Protein AF-A0A917Q684-F1 (afdb_monomer)

Mean predicted aligned error: 11.13 Å

Solvent-accessible surface area (backbone atoms only — not comparable to full-atom values): 11236 Å² total; per-residue (Å²): 112,73,66,61,57,55,52,51,50,54,52,50,52,51,51,52,51,50,51,50,48,61,74,72,50,59,63,66,52,56,60,67,47,40,62,57,50,41,50,50,35,50,51,52,45,64,54,48,54,59,51,45,54,52,58,30,65,66,66,70,20,83,97,44,57,46,71,56,54,52,57,50,49,54,54,48,51,53,49,42,53,50,53,50,51,52,41,51,50,38,48,51,52,37,50,49,48,61,66,44,44,67,62,57,72,37,95,43,102,85,66,76,70,80,47,74,78,44,75,58,97,90,47,70,44,34,52,62,57,54,50,52,52,50,51,51,51,50,53,52,50,56,57,48,49,56,52,51,51,51,50,49,52,48,46,28,50,54,36,46,52,53,20,34,57,47,15,49,51,53,52,50,51,53,49,52,50,51,50,52,56,55,70,66,61,73,79,62,95,69,73,89,63,82,76,84,76,87,130

Organism: NCBI:txid690164

Structure (mmCIF, N/CA/C/O backbone):
data_AF-A0A917Q684-F1
#
_entry.id   AF-A0A917Q684-F1
#
loop_
_atom_site.group_PDB
_atom_site.id
_atom_site.type_symbol
_atom_site.label_atom_id
_atom_site.label_alt_id
_atom_site.label_comp_id
_atom_site.label_asym_id
_atom_site.label_entity_id
_atom_site.label_seq_id
_atom_site.pdbx_PDB_ins_code
_atom_site.Cartn_x
_atom_site.Cartn_y
_atom_site.Cartn_z
_atom_site.occupancy
_atom_site.B_iso_or_equiv
_atom_site.auth_seq_id
_atom_site.auth_comp_id
_atom_site.auth_asym_id
_atom_site.auth_atom_id
_atom_site.pdbx_PDB_model_num
ATOM 1 N N . MET A 1 1 ? -5.716 -22.630 1.246 1.00 52.25 1 MET A N 1
ATOM 2 C CA . MET A 1 1 ? -5.740 -23.300 -0.078 1.00 52.25 1 MET A CA 1
ATOM 3 C C . MET A 1 1 ? -6.629 -22.580 -1.106 1.00 52.25 1 MET A C 1
ATOM 5 O O . MET A 1 1 ? -6.155 -22.298 -2.196 1.00 52.25 1 MET A O 1
ATOM 9 N N . ILE A 1 2 ? -7.859 -22.169 -0.761 1.00 58.53 2 ILE A N 1
ATOM 10 C CA . ILE A 1 2 ? -8.796 -21.486 -1.688 1.00 58.53 2 ILE A CA 1
ATOM 11 C C . ILE A 1 2 ? -8.298 -20.099 -2.171 1.00 58.53 2 ILE A C 1
ATOM 13 O O . I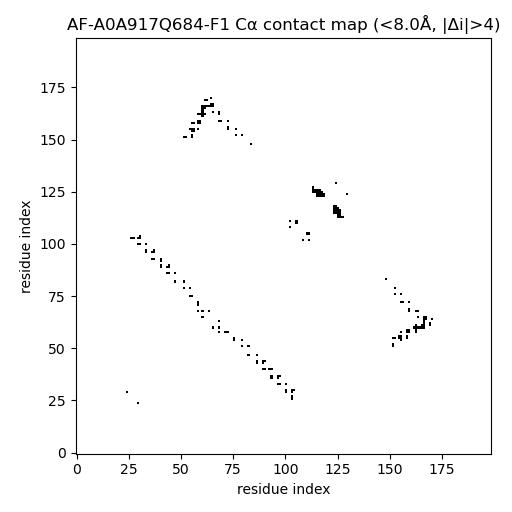LE A 1 2 ? -8.473 -19.753 -3.339 1.00 58.53 2 ILE A O 1
ATOM 17 N N . ARG A 1 3 ? -7.608 -19.316 -1.321 1.00 49.19 3 ARG A N 1
ATOM 18 C CA . ARG A 1 3 ? -7.015 -18.015 -1.718 1.00 49.19 3 ARG A CA 1
ATOM 19 C C . ARG A 1 3 ? -5.895 -18.151 -2.763 1.00 49.19 3 ARG A C 1
ATOM 21 O O . ARG A 1 3 ? -5.845 -17.348 -3.689 1.00 49.19 3 ARG A O 1
ATOM 28 N N . ALA A 1 4 ? -5.052 -19.183 -2.665 1.00 52.31 4 ALA A N 1
ATOM 29 C CA . ALA A 1 4 ? -3.957 -19.414 -3.615 1.00 52.31 4 ALA A CA 1
ATOM 30 C C . ALA A 1 4 ? -4.480 -19.748 -5.025 1.00 52.31 4 ALA A C 1
ATOM 32 O O . ALA A 1 4 ? -3.962 -19.243 -6.018 1.00 52.31 4 ALA A O 1
ATOM 33 N N . LEU A 1 5 ? -5.571 -20.516 -5.105 1.00 60.97 5 LEU A N 1
ATOM 34 C CA . LEU A 1 5 ? -6.222 -20.874 -6.369 1.00 60.97 5 LEU A CA 1
ATOM 35 C C . LEU A 1 5 ? -6.840 -19.655 -7.077 1.00 60.97 5 LEU A C 1
ATOM 37 O O . LEU A 1 5 ? -6.784 -19.545 -8.302 1.00 60.97 5 LEU A O 1
ATOM 41 N N . ARG A 1 6 ? -7.387 -18.700 -6.311 1.00 63.38 6 ARG A N 1
ATOM 42 C CA . ARG A 1 6 ? -7.951 -17.458 -6.862 1.00 63.38 6 ARG A CA 1
ATOM 43 C C . ARG A 1 6 ? -6.857 -16.532 -7.404 1.00 63.38 6 ARG A C 1
ATOM 45 O O . ARG A 1 6 ? -7.018 -16.003 -8.499 1.00 63.38 6 ARG A O 1
ATOM 52 N N . ILE A 1 7 ? -5.738 -16.392 -6.688 1.00 65.62 7 ILE A N 1
ATOM 53 C CA . ILE A 1 7 ? -4.578 -15.600 -7.137 1.00 65.62 7 ILE A CA 1
ATOM 54 C C . ILE A 1 7 ? -3.981 -16.204 -8.416 1.00 65.62 7 ILE A C 1
ATOM 56 O O . ILE A 1 7 ? -3.778 -15.481 -9.389 1.00 65.62 7 ILE A O 1
ATOM 60 N N . GLY A 1 8 ? -3.801 -17.530 -8.461 1.00 68.12 8 GLY A N 1
ATOM 61 C CA . GLY A 1 8 ? -3.287 -18.224 -9.647 1.00 68.12 8 GLY A CA 1
ATOM 62 C C . GLY A 1 8 ? -4.136 -17.988 -10.899 1.00 68.12 8 GLY A C 1
ATOM 63 O O . GLY A 1 8 ? -3.596 -17.788 -11.983 1.00 68.12 8 GLY A O 1
ATOM 64 N N . ARG A 1 9 ? -5.466 -17.910 -10.752 1.00 75.62 9 ARG A N 1
ATOM 65 C CA . ARG A 1 9 ? -6.372 -17.612 -11.868 1.00 75.62 9 ARG A CA 1
ATOM 66 C C . ARG A 1 9 ? -6.161 -16.205 -12.436 1.00 75.62 9 ARG A C 1
ATOM 68 O O . ARG A 1 9 ? -6.105 -16.054 -13.651 1.00 75.62 9 ARG A O 1
ATOM 75 N N . HIS A 1 10 ? -6.017 -15.187 -11.587 1.00 77.00 10 HIS A N 1
ATOM 76 C CA . HIS A 1 10 ? -5.770 -13.815 -12.048 1.00 77.00 10 HIS A CA 1
ATOM 77 C C . HIS A 1 10 ? -4.405 -13.670 -12.727 1.00 77.00 10 HIS A C 1
ATOM 79 O O . HIS A 1 10 ? -4.312 -13.019 -13.764 1.00 77.00 10 HIS A O 1
ATOM 85 N N . VAL A 1 11 ? -3.374 -14.335 -12.196 1.00 76.12 11 VAL A N 1
ATOM 86 C CA . VAL A 1 11 ? -2.035 -14.353 -12.803 1.00 76.12 11 VAL A CA 1
ATOM 87 C C . VAL A 1 11 ? -2.054 -15.058 -14.160 1.00 76.12 11 VAL A C 1
ATOM 89 O O . VAL A 1 11 ? -1.471 -14.547 -15.110 1.00 76.12 11 VAL A O 1
ATOM 92 N N . MET A 1 12 ? -2.769 -16.181 -14.292 1.00 75.56 12 MET A N 1
ATOM 93 C CA . MET A 1 12 ? -2.915 -16.865 -15.582 1.00 75.56 12 MET A CA 1
ATOM 94 C C . MET A 1 12 ? -3.661 -16.015 -16.616 1.00 75.56 12 MET A C 1
ATOM 96 O O . MET A 1 12 ? -3.210 -15.928 -17.754 1.00 75.56 12 MET A O 1
ATOM 100 N N . PHE A 1 13 ? -4.755 -15.347 -16.234 1.00 81.88 13 PHE A N 1
ATOM 101 C CA . PHE A 1 13 ? -5.458 -14.432 -17.141 1.00 81.88 13 PHE A CA 1
ATOM 102 C C . PHE A 1 13 ? -4.581 -13.250 -17.564 1.00 81.88 13 PHE A C 1
ATOM 104 O O . PHE A 1 13 ? -4.559 -12.904 -18.743 1.00 81.88 13 PHE A O 1
ATOM 111 N N . ALA A 1 14 ? -3.829 -12.662 -16.631 1.00 78.25 14 ALA A N 1
ATOM 112 C CA . ALA A 1 14 ? -2.895 -11.583 -16.935 1.00 78.25 14 ALA A CA 1
ATOM 113 C C . ALA A 1 14 ? -1.762 -12.054 -17.861 1.00 78.25 14 ALA A C 1
ATOM 115 O O . ALA A 1 14 ? -1.444 -11.371 -18.828 1.00 78.25 14 ALA A O 1
ATOM 116 N N . GLY A 1 15 ? -1.197 -13.240 -17.613 1.00 75.38 15 GLY A N 1
ATOM 117 C CA . GLY A 1 15 ? -0.157 -13.837 -18.452 1.00 75.38 15 GLY A CA 1
ATOM 118 C C . GLY A 1 15 ? -0.648 -14.163 -19.863 1.00 75.38 15 GLY A C 1
ATOM 119 O O . GLY A 1 15 ? 0.027 -13.839 -20.836 1.00 75.38 15 GLY A O 1
ATOM 120 N N . PHE A 1 16 ? -1.850 -14.732 -19.989 1.00 80.31 16 PHE A N 1
ATOM 121 C CA . PHE A 1 16 ? -2.473 -14.993 -21.288 1.00 80.31 16 PHE A CA 1
ATOM 122 C C . PHE A 1 16 ? -2.763 -13.693 -22.046 1.00 80.31 16 PHE A C 1
ATOM 124 O O . PHE A 1 16 ? -2.430 -13.585 -23.223 1.00 80.31 16 PHE A O 1
ATOM 131 N N . GLY A 1 17 ? -3.310 -12.682 -21.362 1.00 81.25 17 GLY A N 1
ATOM 132 C CA . GLY A 1 17 ? -3.537 -11.357 -21.936 1.00 81.25 17 GLY A CA 1
ATOM 133 C C . GLY A 1 17 ? -2.242 -10.679 -22.389 1.00 81.25 17 GLY A C 1
ATOM 134 O O . GLY A 1 17 ? -2.205 -10.115 -23.477 1.00 81.25 17 GLY A O 1
ATOM 135 N N . ALA A 1 18 ? -1.164 -10.793 -21.609 1.00 78.06 18 ALA A N 1
ATOM 136 C CA . ALA A 1 18 ? 0.150 -10.269 -21.973 1.00 78.06 18 ALA A CA 1
ATOM 137 C C . ALA A 1 18 ? 0.739 -10.982 -23.201 1.00 78.06 18 ALA A C 1
ATOM 139 O O . ALA A 1 18 ? 1.256 -10.318 -24.096 1.00 78.06 18 ALA A O 1
ATOM 140 N N . ALA A 1 19 ? 0.621 -12.311 -23.282 1.00 76.31 19 ALA A N 1
ATOM 141 C CA . ALA A 1 19 ? 1.085 -13.086 -24.433 1.00 76.31 19 ALA A CA 1
ATOM 142 C C . ALA A 1 19 ? 0.303 -12.746 -25.714 1.00 76.31 19 ALA A C 1
ATOM 144 O O . ALA A 1 19 ? 0.898 -12.563 -26.774 1.00 76.31 19 ALA A O 1
ATOM 145 N N . LEU A 1 20 ? -1.021 -12.604 -25.608 1.00 81.88 20 LEU A N 1
ATOM 146 C CA . LEU A 1 20 ? -1.879 -12.160 -26.710 1.00 81.88 20 LEU A CA 1
ATOM 147 C C . LEU A 1 20 ? -1.548 -10.739 -27.152 1.00 81.88 20 LEU A C 1
ATOM 149 O O . LEU A 1 20 ? -1.417 -10.491 -28.348 1.00 81.88 20 LEU A O 1
ATOM 153 N N . ALA A 1 21 ? -1.386 -9.818 -26.201 1.00 77.81 21 ALA A N 1
ATOM 154 C CA . ALA A 1 21 ? -1.008 -8.445 -26.498 1.00 77.81 21 ALA A CA 1
ATOM 155 C C . ALA A 1 21 ? 0.352 -8.399 -27.203 1.00 77.81 21 ALA A C 1
ATOM 157 O O . ALA A 1 21 ? 0.475 -7.733 -28.225 1.00 77.81 21 ALA A O 1
ATOM 158 N N . TRP A 1 22 ? 1.341 -9.159 -26.728 1.00 76.19 22 TRP A N 1
ATOM 159 C CA . TRP A 1 22 ? 2.657 -9.252 -27.361 1.00 76.19 22 TRP A CA 1
ATOM 160 C C . TRP A 1 22 ? 2.593 -9.801 -28.790 1.00 76.19 22 TRP A C 1
ATOM 162 O O . TRP A 1 22 ? 3.293 -9.312 -29.669 1.00 76.19 22 TRP A O 1
ATOM 172 N N . TRP A 1 23 ? 1.748 -10.805 -29.037 1.00 79.19 23 TRP A N 1
ATOM 173 C CA . TRP A 1 23 ? 1.623 -11.417 -30.360 1.00 79.19 23 TRP A CA 1
ATOM 174 C C . TRP A 1 23 ? 0.871 -10.535 -31.366 1.00 79.19 23 TRP A C 1
ATOM 176 O O . TRP A 1 23 ? 1.192 -10.544 -32.552 1.00 79.19 23 TRP A O 1
ATOM 186 N N . LEU A 1 24 ? -0.120 -9.769 -30.901 1.00 84.62 24 LEU A N 1
ATOM 187 C CA . LEU A 1 24 ? -0.987 -8.959 -31.760 1.00 84.62 24 LEU A CA 1
ATOM 188 C C . LEU A 1 24 ? -0.501 -7.518 -31.960 1.00 84.62 24 LEU A C 1
ATOM 190 O O . LEU A 1 24 ? -0.913 -6.881 -32.930 1.00 84.62 24 LEU A O 1
ATOM 194 N N . THR A 1 25 ? 0.320 -6.971 -31.059 1.00 75.69 25 THR A N 1
ATOM 195 C CA . THR A 1 25 ? 0.703 -5.552 -31.127 1.00 75.69 25 THR A CA 1
ATOM 196 C C . THR A 1 25 ? 2.027 -5.347 -31.867 1.00 75.69 25 THR A C 1
ATOM 198 O O . THR A 1 25 ? 3.023 -6.002 -31.556 1.00 75.69 25 THR A O 1
ATOM 201 N N . PRO A 1 26 ? 2.086 -4.424 -32.847 1.00 74.44 26 PRO A N 1
ATOM 202 C CA . PRO A 1 26 ? 3.344 -4.080 -33.496 1.00 74.44 26 PRO A CA 1
ATOM 203 C C . PRO A 1 26 ? 4.278 -3.382 -32.500 1.00 74.44 26 PRO A C 1
ATOM 205 O O . PRO A 1 26 ? 3.827 -2.611 -31.655 1.00 74.44 26 PRO A O 1
ATOM 208 N N . ALA A 1 27 ? 5.593 -3.583 -32.625 1.00 68.12 27 ALA A N 1
ATOM 209 C CA . ALA A 1 27 ? 6.586 -3.017 -31.699 1.00 68.12 27 ALA A CA 1
ATOM 210 C C . ALA A 1 27 ? 6.507 -1.477 -31.564 1.00 68.12 27 ALA A C 1
ATOM 212 O O . ALA A 1 27 ? 6.801 -0.920 -30.505 1.00 68.12 27 ALA A O 1
ATOM 213 N N . SER A 1 28 ? 6.037 -0.786 -32.609 1.00 68.69 28 SER A N 1
ATOM 214 C CA . SER A 1 28 ? 5.803 0.664 -32.615 1.00 68.69 28 SER A CA 1
ATOM 215 C C . SER A 1 28 ? 4.655 1.116 -31.702 1.00 68.69 28 SER A C 1
ATOM 217 O O . SER A 1 28 ? 4.661 2.260 -31.244 1.00 68.69 28 SER A O 1
ATOM 219 N N . PHE A 1 29 ? 3.703 0.231 -31.387 1.00 71.75 29 PHE A N 1
ATOM 220 C CA . PHE A 1 29 ? 2.570 0.512 -30.504 1.00 71.75 29 PHE A CA 1
ATOM 221 C C . PHE A 1 29 ? 3.029 0.806 -29.072 1.00 71.75 29 PHE A C 1
ATOM 223 O O . PHE A 1 29 ? 2.571 1.767 -28.458 1.00 71.75 29 PHE A O 1
ATOM 230 N N . ILE A 1 30 ? 3.996 0.035 -28.558 1.00 68.12 30 ILE A N 1
ATOM 231 C CA . ILE A 1 30 ? 4.537 0.217 -27.202 1.00 68.12 30 ILE A CA 1
ATOM 232 C C . ILE A 1 30 ? 5.179 1.600 -27.063 1.00 68.12 30 ILE A C 1
ATOM 234 O O . ILE A 1 30 ? 4.952 2.289 -26.070 1.00 68.12 30 ILE A O 1
ATOM 238 N N . SER A 1 31 ? 5.934 2.045 -28.071 1.00 68.81 31 SER A N 1
ATOM 239 C CA . SER A 1 31 ? 6.578 3.362 -28.047 1.00 68.81 31 SER A CA 1
ATOM 240 C C . SER A 1 31 ? 5.549 4.50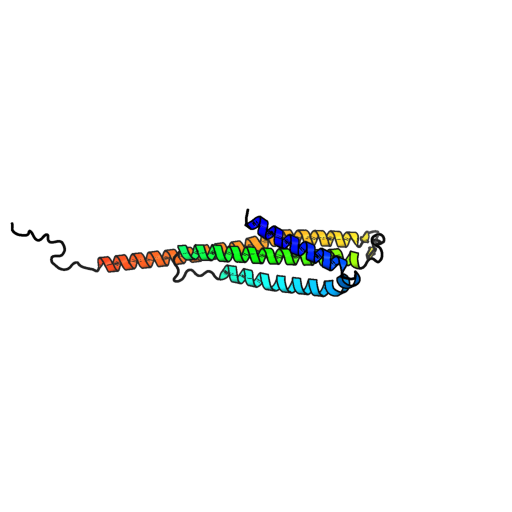0 -27.995 1.00 68.81 31 SER A C 1
ATOM 242 O O . SER A 1 31 ? 5.678 5.393 -27.152 1.00 68.81 31 SER A O 1
ATOM 244 N N . GLN A 1 32 ? 4.484 4.418 -28.804 1.00 76.44 32 GLN A N 1
ATOM 245 C CA . GLN A 1 32 ? 3.421 5.432 -28.868 1.00 76.44 32 GLN A CA 1
ATOM 246 C C . GLN A 1 32 ? 2.567 5.473 -27.593 1.00 76.44 32 GLN A C 1
ATOM 248 O O . GLN A 1 32 ? 2.362 6.541 -27.022 1.00 76.44 32 GLN A O 1
ATOM 253 N N . VAL A 1 33 ? 2.132 4.314 -27.101 1.00 80.31 33 VAL A N 1
ATOM 254 C CA . VAL A 1 33 ? 1.179 4.217 -25.983 1.00 80.31 33 VAL A CA 1
ATOM 255 C C . VAL A 1 33 ? 1.872 4.282 -24.613 1.00 80.31 33 VAL A C 1
ATOM 257 O O . VAL A 1 33 ? 1.236 4.569 -23.600 1.00 80.31 33 VAL A O 1
ATOM 260 N N . SER A 1 34 ? 3.199 4.093 -24.551 1.00 82.56 34 SER A N 1
ATOM 261 C CA . SER A 1 34 ? 3.972 4.154 -23.298 1.00 82.56 34 SER A CA 1
ATOM 262 C C . SER A 1 34 ? 3.753 5.442 -22.501 1.00 82.56 34 SER A C 1
ATOM 264 O O . SER A 1 34 ? 3.637 5.388 -21.280 1.00 82.56 34 SER A O 1
ATOM 266 N N . ALA A 1 35 ? 3.702 6.598 -23.170 1.00 82.38 35 ALA A N 1
ATOM 267 C CA . ALA A 1 35 ? 3.542 7.888 -22.502 1.00 82.38 35 ALA A CA 1
ATOM 268 C C . ALA A 1 35 ? 2.158 8.021 -21.849 1.00 82.38 35 ALA A C 1
ATOM 270 O O . ALA A 1 35 ? 2.059 8.458 -20.704 1.00 82.38 35 ALA A O 1
ATOM 271 N N . GLU A 1 36 ? 1.112 7.583 -22.549 1.00 87.62 36 GLU A N 1
ATOM 272 C CA . GLU A 1 36 ? -0.263 7.591 -22.047 1.00 87.62 36 GLU A CA 1
ATOM 273 C C . GLU A 1 36 ? -0.442 6.607 -20.890 1.00 87.62 36 GLU A C 1
ATOM 275 O O . GLU A 1 36 ? -1.033 6.963 -19.874 1.00 87.62 36 GLU A O 1
ATOM 280 N N . LEU A 1 37 ? 0.139 5.404 -20.984 1.00 85.56 37 LEU A N 1
ATOM 281 C CA . LEU A 1 37 ? 0.119 4.421 -19.896 1.00 85.56 37 LEU A CA 1
ATOM 282 C C . LEU A 1 37 ? 0.841 4.930 -18.649 1.00 85.56 37 LEU A C 1
ATOM 284 O O . LEU A 1 37 ? 0.316 4.797 -17.546 1.00 85.56 37 LEU A O 1
ATOM 288 N N . ILE A 1 38 ? 2.020 5.541 -18.805 1.00 86.50 38 ILE A N 1
ATOM 289 C CA . ILE A 1 38 ? 2.743 6.151 -17.680 1.00 86.50 38 ILE A CA 1
ATOM 290 C C . ILE A 1 38 ? 1.894 7.264 -17.053 1.00 86.50 38 ILE A C 1
ATOM 292 O O . ILE A 1 38 ? 1.783 7.320 -15.829 1.00 86.50 38 ILE A O 1
ATOM 296 N N . GLY A 1 39 ? 1.257 8.109 -17.870 1.00 87.88 39 GLY A N 1
ATOM 297 C CA . GLY A 1 39 ? 0.341 9.149 -17.398 1.00 87.88 39 GLY A CA 1
ATOM 298 C C . GLY A 1 39 ? -0.859 8.580 -16.637 1.00 87.88 39 GLY A C 1
ATOM 299 O O . GLY A 1 39 ? -1.176 9.046 -15.544 1.00 87.88 39 GLY A O 1
ATOM 300 N N . PHE A 1 40 ? -1.477 7.523 -17.163 1.00 89.44 40 PHE A N 1
ATOM 301 C CA . PHE A 1 40 ? -2.592 6.825 -16.528 1.00 89.44 40 PHE A CA 1
ATOM 302 C C . PHE A 1 40 ? -2.19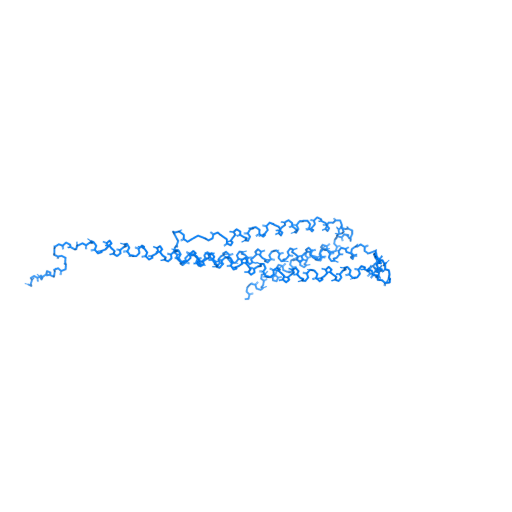7 6.207 -15.181 1.00 89.44 40 PHE A C 1
ATOM 304 O O . PHE A 1 40 ? -2.886 6.418 -14.182 1.00 89.44 40 PHE A O 1
ATOM 311 N N . PHE A 1 41 ? -1.069 5.493 -15.114 1.00 89.62 41 PHE A N 1
ATOM 312 C CA . PHE A 1 41 ? -0.570 4.941 -13.851 1.00 89.62 41 PHE A CA 1
ATOM 313 C C . PHE A 1 41 ? -0.202 6.045 -12.859 1.00 89.62 41 PHE A C 1
ATOM 315 O O . PHE A 1 41 ? -0.499 5.916 -11.674 1.00 89.62 41 PHE A O 1
ATOM 322 N N . GLY A 1 42 ? 0.388 7.145 -13.337 1.00 89.75 42 GLY A N 1
ATOM 323 C CA . GLY A 1 42 ? 0.657 8.341 -12.540 1.00 89.75 42 GLY A CA 1
ATOM 324 C C . GLY A 1 42 ? -0.612 8.916 -11.912 1.00 89.75 42 GLY A C 1
ATOM 325 O O . GLY A 1 42 ? -0.644 9.156 -10.707 1.00 89.75 42 GLY A O 1
ATOM 326 N N . PHE A 1 43 ? -1.678 9.063 -12.700 1.00 92.81 43 PHE A N 1
ATOM 327 C CA . PHE A 1 43 ? -2.980 9.526 -12.219 1.00 92.81 43 PHE A CA 1
ATOM 328 C C . PHE A 1 43 ? -3.592 8.569 -11.189 1.00 92.81 43 PHE A C 1
ATOM 330 O O . PHE A 1 43 ? -4.042 9.004 -10.130 1.00 92.81 43 PHE A O 1
ATOM 337 N N . LEU A 1 44 ? -3.560 7.262 -11.459 1.00 91.25 44 LEU A N 1
ATOM 338 C CA . LEU A 1 44 ? -4.072 6.247 -10.538 1.00 91.25 44 LEU A CA 1
ATOM 339 C C . LEU A 1 44 ? -3.325 6.298 -9.198 1.00 91.25 44 LEU A C 1
ATOM 341 O O . LEU A 1 44 ? -3.950 6.352 -8.141 1.00 91.25 44 LEU A O 1
ATOM 345 N N . MET A 1 45 ? -1.992 6.349 -9.232 1.00 90.62 45 MET A N 1
ATOM 346 C CA . MET A 1 45 ? -1.156 6.477 -8.035 1.00 90.62 45 MET A CA 1
ATOM 347 C C . MET A 1 45 ? -1.446 7.773 -7.263 1.00 90.62 45 MET A C 1
ATOM 349 O O . MET A 1 45 ? -1.564 7.740 -6.035 1.00 90.62 45 MET A O 1
ATOM 353 N N . ALA A 1 46 ? -1.617 8.894 -7.969 1.00 92.06 46 ALA A N 1
ATOM 354 C CA . ALA A 1 46 ? -1.951 10.185 -7.372 1.00 92.06 46 ALA A CA 1
ATOM 355 C C . ALA A 1 46 ? -3.337 10.196 -6.708 1.00 92.06 46 ALA A C 1
ATOM 357 O O . ALA A 1 46 ? -3.511 10.880 -5.705 1.00 92.06 46 ALA A O 1
ATOM 358 N N . ALA A 1 47 ? -4.304 9.428 -7.219 1.00 93.00 47 ALA A N 1
ATOM 359 C CA . ALA A 1 47 ? -5.637 9.303 -6.630 1.00 93.00 47 ALA A CA 1
ATOM 360 C C . ALA A 1 47 ? -5.674 8.358 -5.412 1.00 93.00 47 ALA A C 1
ATOM 362 O O . ALA A 1 47 ? -6.423 8.587 -4.461 1.00 93.00 47 ALA A O 1
ATOM 363 N N . VAL A 1 48 ? -4.854 7.302 -5.416 1.00 92.19 48 VAL A N 1
ATOM 364 C CA . VAL A 1 48 ? -4.845 6.279 -4.356 1.00 92.19 48 VAL A CA 1
ATOM 365 C C . VAL A 1 48 ? -4.262 6.807 -3.041 1.00 92.19 48 VAL A C 1
ATOM 367 O O . VAL A 1 48 ? -4.777 6.477 -1.973 1.00 92.19 48 VAL A O 1
ATOM 370 N N . LEU A 1 49 ? -3.228 7.652 -3.089 1.00 89.31 49 LEU A N 1
ATOM 371 C CA . LEU A 1 49 ? -2.604 8.209 -1.880 1.00 89.31 49 LEU A CA 1
ATOM 372 C C . LEU A 1 49 ? -3.583 9.040 -1.018 1.00 89.31 49 LEU A C 1
ATOM 374 O O . LEU A 1 49 ? -3.720 8.724 0.167 1.00 89.31 49 LEU A O 1
ATOM 378 N N . PRO A 1 50 ? -4.320 10.032 -1.563 1.00 90.38 50 PRO A N 1
ATOM 379 C CA . PRO A 1 50 ? -5.359 10.747 -0.823 1.00 90.38 50 PRO A CA 1
ATOM 380 C C . PRO A 1 50 ? -6.450 9.828 -0.278 1.00 90.38 50 PRO A C 1
ATOM 382 O O . PRO A 1 50 ? -6.885 10.007 0.857 1.00 90.38 50 PRO A O 1
ATOM 385 N N . ALA A 1 51 ? -6.865 8.816 -1.046 1.00 91.69 51 ALA A N 1
ATOM 386 C CA . ALA A 1 51 ? -7.868 7.858 -0.590 1.00 91.69 51 ALA A CA 1
ATOM 387 C C . ALA A 1 51 ? -7.389 7.071 0.645 1.00 91.69 51 ALA A C 1
ATOM 389 O O . ALA A 1 51 ? -8.143 6.921 1.606 1.00 91.69 51 ALA A O 1
ATOM 390 N N . MET A 1 52 ? -6.127 6.626 0.668 1.00 91.19 52 MET A N 1
ATOM 391 C CA . MET A 1 52 ? -5.542 5.955 1.837 1.00 91.19 52 MET A CA 1
ATOM 392 C C . MET A 1 52 ? -5.445 6.889 3.049 1.00 91.19 52 MET A C 1
ATOM 394 O O . MET A 1 52 ? -5.779 6.478 4.157 1.00 91.19 52 MET A O 1
ATOM 398 N N . MET A 1 53 ? -5.061 8.153 2.844 1.00 90.06 53 MET A N 1
ATOM 399 C CA . MET A 1 53 ? -5.012 9.153 3.919 1.00 90.06 53 MET A CA 1
ATOM 400 C C . MET A 1 53 ? -6.394 9.426 4.526 1.00 90.06 53 MET A C 1
ATOM 402 O O . MET A 1 53 ? -6.518 9.481 5.745 1.00 90.06 53 MET A O 1
ATOM 406 N N . LEU A 1 54 ? -7.435 9.548 3.698 1.00 91.44 54 LEU A N 1
ATOM 407 C CA . LEU A 1 54 ? -8.818 9.712 4.164 1.00 91.44 54 LEU A CA 1
ATOM 408 C C . LEU A 1 54 ? -9.322 8.477 4.921 1.00 91.44 54 LEU A C 1
ATOM 410 O O . LEU A 1 54 ? -10.010 8.605 5.928 1.00 91.44 54 LEU A O 1
ATOM 414 N N . THR A 1 55 ? -8.948 7.283 4.459 1.00 90.00 55 THR A N 1
ATOM 415 C CA . THR A 1 55 ? -9.291 6.011 5.119 1.00 90.00 55 THR A CA 1
ATOM 416 C C . THR A 1 55 ? -8.619 5.906 6.493 1.00 90.00 55 THR A C 1
ATOM 418 O O . THR A 1 55 ? -9.224 5.436 7.451 1.00 90.00 55 THR A O 1
ATOM 421 N N . ALA A 1 56 ? -7.377 6.384 6.623 1.00 87.44 56 ALA A N 1
ATOM 422 C CA . ALA A 1 56 ? -6.650 6.375 7.890 1.00 87.44 56 ALA A CA 1
ATOM 423 C C . ALA A 1 56 ? -7.260 7.315 8.947 1.00 87.44 56 ALA A C 1
ATOM 425 O O . ALA A 1 56 ? -7.081 7.078 10.140 1.00 87.44 56 ALA A O 1
ATOM 426 N N . THR A 1 57 ? -7.980 8.365 8.537 1.00 89.25 57 THR A N 1
ATOM 427 C CA . THR A 1 57 ? -8.555 9.390 9.430 1.00 89.25 57 THR A CA 1
ATOM 428 C C . THR A 1 57 ? -10.068 9.283 9.624 1.00 89.25 57 THR A C 1
ATOM 430 O O . THR A 1 57 ? -10.656 10.116 10.312 1.00 89.25 57 THR A O 1
ATOM 433 N N . SER A 1 58 ? -10.724 8.270 9.050 1.00 89.12 58 SER A N 1
ATOM 434 C CA . SER A 1 58 ? -12.187 8.162 9.085 1.00 89.12 58 SER A CA 1
ATOM 435 C C . SER A 1 58 ? -12.758 7.561 10.373 1.00 89.12 58 SER A C 1
ATOM 437 O O . SER A 1 58 ? -13.966 7.653 10.585 1.00 89.12 58 SER A O 1
ATOM 439 N N . ILE A 1 59 ? -11.940 6.926 11.220 1.00 86.88 59 ILE A N 1
ATOM 440 C CA . ILE A 1 59 ? -12.422 6.311 12.467 1.00 86.88 59 ILE A CA 1
ATOM 441 C C . ILE A 1 59 ? -12.805 7.409 13.464 1.00 86.88 59 ILE A C 1
ATOM 443 O O . ILE A 1 59 ? -12.005 8.289 13.773 1.00 86.88 59 ILE A O 1
ATOM 447 N N . ARG A 1 60 ? -14.029 7.332 13.991 1.00 82.12 60 ARG A N 1
ATOM 448 C CA . ARG A 1 60 ? -14.526 8.167 15.091 1.00 82.12 60 ARG A CA 1
ATOM 449 C C . ARG A 1 60 ? -15.150 7.253 16.145 1.00 82.12 60 ARG A C 1
ATOM 451 O O . ARG A 1 60 ? -15.859 6.323 15.772 1.00 82.12 60 ARG A O 1
ATOM 458 N N . GLY A 1 61 ? -14.854 7.504 17.421 1.00 73.94 61 GLY A N 1
ATOM 459 C CA . GLY A 1 61 ? -15.327 6.683 18.548 1.00 73.94 61 GLY A CA 1
ATOM 460 C C . GLY A 1 61 ? -16.738 7.015 19.040 1.00 73.94 61 GLY A C 1
ATOM 461 O O . GLY A 1 61 ? -17.342 6.200 19.717 1.00 73.94 61 GLY A O 1
ATOM 462 N N . ILE A 1 62 ? -17.277 8.176 18.661 1.00 75.00 62 ILE A N 1
ATOM 463 C CA . ILE A 1 62 ? -18.518 8.721 19.229 1.00 75.00 62 ILE A CA 1
ATOM 464 C C . ILE A 1 62 ? -19.719 7.819 18.909 1.00 75.00 62 ILE A C 1
ATOM 466 O O . ILE A 1 62 ? -20.029 7.605 17.729 1.00 75.00 62 ILE A O 1
ATOM 470 N N . GLY A 1 63 ? -20.420 7.349 19.945 1.00 77.38 63 GLY A N 1
ATOM 471 C CA . GLY A 1 63 ? -21.675 6.601 19.833 1.00 77.38 63 GLY A CA 1
ATOM 472 C C . GLY A 1 63 ? -21.521 5.170 19.311 1.00 77.38 63 GLY A C 1
ATOM 473 O O . GLY A 1 63 ? -22.466 4.592 18.760 1.00 77.38 63 GLY A O 1
ATOM 474 N N . ILE A 1 64 ? -20.320 4.595 19.410 1.00 85.38 64 ILE A N 1
ATOM 475 C CA . ILE A 1 64 ? -20.016 3.249 18.926 1.00 85.38 64 ILE A CA 1
ATOM 476 C C . ILE A 1 64 ? -19.255 2.482 20.005 1.00 85.38 64 ILE A C 1
ATOM 478 O O . ILE A 1 64 ? -18.195 2.909 20.435 1.00 85.38 64 ILE A O 1
ATOM 482 N N . SER A 1 65 ? -19.734 1.281 20.344 1.00 86.50 65 SER A N 1
ATOM 483 C CA . SER A 1 65 ? -19.049 0.399 21.297 1.00 86.50 65 SER A CA 1
ATOM 484 C C . SER A 1 65 ? -17.599 0.107 20.896 1.00 86.50 65 SER A C 1
ATOM 486 O O . SER A 1 65 ? -17.337 -0.147 19.708 1.00 86.50 65 SER A O 1
ATOM 488 N N . SER A 1 66 ? -16.703 -0.027 21.871 1.00 86.19 66 SER A N 1
ATOM 489 C CA . SER A 1 66 ? -15.276 -0.351 21.675 1.00 86.19 66 SER A CA 1
ATOM 490 C C . SER A 1 66 ? -15.045 -1.554 20.734 1.00 86.19 66 SER A C 1
ATOM 492 O O . SER A 1 66 ? -14.197 -1.526 19.834 1.00 86.19 66 SER A O 1
ATOM 494 N N . ALA A 1 67 ? -15.883 -2.590 20.837 1.00 88.25 67 ALA A N 1
ATOM 495 C CA . ALA A 1 67 ? -15.834 -3.779 19.983 1.00 88.25 67 ALA A CA 1
ATOM 496 C C . ALA A 1 67 ? -16.076 -3.484 18.487 1.00 88.25 67 ALA A C 1
ATOM 498 O O . ALA A 1 67 ? -15.439 -4.080 17.617 1.00 88.25 67 ALA A O 1
ATOM 499 N N . ARG A 1 68 ? -16.972 -2.546 18.163 1.00 88.50 68 ARG A N 1
ATOM 500 C CA . ARG A 1 68 ? -17.266 -2.148 16.774 1.00 88.50 68 ARG A CA 1
ATOM 501 C C . ARG A 1 68 ? -16.141 -1.307 16.174 1.00 88.50 68 ARG A C 1
ATOM 503 O O . ARG A 1 68 ? -15.888 -1.429 14.976 1.00 88.50 68 ARG A O 1
ATOM 510 N N . VAL A 1 69 ? -15.429 -0.522 16.988 1.00 90.06 69 VAL A N 1
ATOM 511 C CA . VAL A 1 69 ? -14.229 0.212 16.549 1.00 90.06 69 VAL A CA 1
ATOM 512 C C . VAL A 1 69 ? -13.155 -0.763 16.050 1.00 90.06 69 VAL A C 1
ATOM 514 O O . VAL A 1 69 ? -12.529 -0.510 15.022 1.00 90.06 69 VAL A O 1
ATOM 517 N N . ASN A 1 70 ? -12.993 -1.920 16.702 1.00 90.56 70 ASN A N 1
ATOM 518 C CA . ASN A 1 70 ? -12.053 -2.965 16.270 1.00 90.56 70 ASN A CA 1
ATOM 519 C C . ASN A 1 70 ? -12.414 -3.563 14.912 1.00 90.56 70 ASN A C 1
ATOM 521 O O . ASN A 1 70 ? -11.560 -3.657 14.033 1.00 90.56 70 ASN A O 1
ATOM 525 N N . VAL A 1 71 ? -13.689 -3.906 14.723 1.00 92.44 71 VAL A N 1
ATOM 526 C CA . VAL A 1 71 ? -14.177 -4.443 13.445 1.00 92.44 71 VAL A CA 1
ATOM 527 C C . VAL A 1 71 ? -13.978 -3.427 12.317 1.00 92.44 71 VAL A C 1
ATOM 529 O O . VAL A 1 71 ? -13.557 -3.793 11.219 1.00 92.44 71 VAL A O 1
ATOM 532 N N . LEU A 1 72 ? -14.235 -2.143 12.587 1.00 91.69 72 LEU A N 1
ATOM 533 C CA . LEU A 1 72 ? -14.019 -1.072 11.616 1.00 91.69 72 LEU A CA 1
ATOM 534 C C . LEU A 1 72 ? -12.530 -0.887 11.290 1.00 91.69 72 LEU A C 1
ATOM 536 O O . LEU A 1 72 ? -12.178 -0.755 10.119 1.00 91.69 72 LEU A O 1
ATOM 540 N N . TYR A 1 73 ? -11.656 -0.916 12.298 1.00 92.69 73 TYR A N 1
ATOM 541 C CA . TYR A 1 73 ? -10.207 -0.859 12.107 1.00 92.69 73 TYR A CA 1
ATOM 542 C C . TYR A 1 73 ? -9.707 -1.982 11.194 1.00 92.69 73 TYR A C 1
ATOM 544 O O . TYR A 1 73 ? -8.975 -1.709 10.242 1.00 92.69 73 TYR A O 1
ATOM 552 N N . ASP A 1 74 ? -10.134 -3.224 11.434 1.00 93.31 74 ASP A N 1
ATOM 553 C CA . ASP A 1 74 ? -9.710 -4.369 10.625 1.00 93.31 74 ASP A CA 1
ATOM 554 C C . ASP A 1 74 ? -10.171 -4.230 9.166 1.00 93.31 74 ASP A C 1
ATOM 556 O O . ASP A 1 74 ? -9.381 -4.446 8.243 1.00 93.31 74 ASP A O 1
ATOM 560 N N . ALA A 1 75 ? -11.409 -3.777 8.941 1.00 93.31 75 ALA A N 1
ATOM 561 C CA . ALA A 1 75 ? -11.933 -3.523 7.600 1.00 93.31 75 ALA A CA 1
ATOM 562 C C . ALA A 1 75 ? -11.156 -2.414 6.864 1.00 93.31 75 ALA A C 1
ATOM 564 O O . ALA A 1 75 ? -10.770 -2.582 5.703 1.00 93.31 75 ALA A O 1
ATOM 565 N N . LEU A 1 76 ? -10.872 -1.293 7.538 1.00 92.88 76 LEU A N 1
ATOM 566 C CA . LEU A 1 76 ? -10.108 -0.179 6.963 1.00 92.88 76 LEU A CA 1
ATOM 567 C C . LEU A 1 76 ? -8.650 -0.569 6.699 1.00 92.88 76 LEU A C 1
ATOM 569 O O . LEU A 1 76 ? -8.063 -0.169 5.690 1.00 92.88 76 LEU A O 1
ATOM 573 N N . ARG A 1 77 ? -8.066 -1.400 7.565 1.00 93.38 77 ARG A N 1
ATOM 574 C CA . ARG A 1 77 ? -6.727 -1.955 7.371 1.00 93.38 77 ARG A CA 1
ATOM 575 C C . ARG A 1 77 ? -6.672 -2.857 6.141 1.00 93.38 77 ARG A C 1
ATOM 577 O O . ARG A 1 77 ? -5.745 -2.716 5.342 1.00 93.38 77 ARG A O 1
ATOM 584 N N . GLU A 1 78 ? -7.648 -3.745 5.945 1.00 92.62 78 GLU A N 1
ATOM 585 C CA . GLU A 1 78 ? -7.739 -4.556 4.723 1.00 92.62 78 GLU A CA 1
ATOM 586 C C . GLU A 1 78 ? -7.896 -3.683 3.469 1.00 92.62 78 GLU A C 1
ATOM 588 O O . GLU A 1 78 ? -7.213 -3.920 2.468 1.00 92.62 78 GLU A O 1
ATOM 593 N N . GLN A 1 79 ? -8.721 -2.633 3.530 1.00 93.00 79 GLN A N 1
ATOM 594 C CA . GLN A 1 79 ? -8.892 -1.684 2.427 1.00 93.00 79 GLN A CA 1
ATOM 595 C C . GLN A 1 79 ? -7.584 -0.957 2.087 1.00 93.00 79 GLN A C 1
ATOM 597 O O . GLN A 1 79 ? -7.226 -0.849 0.913 1.00 93.00 79 GLN A O 1
ATOM 602 N N . MET A 1 80 ? -6.825 -0.509 3.089 1.00 92.25 80 MET A N 1
ATOM 603 C CA . MET A 1 80 ? -5.521 0.114 2.863 1.00 92.25 80 MET A CA 1
ATOM 604 C C . MET A 1 80 ? -4.492 -0.856 2.288 1.00 92.25 80 MET A C 1
ATOM 606 O O . MET A 1 80 ? -3.731 -0.470 1.404 1.00 92.25 80 MET A O 1
ATOM 610 N N . LEU A 1 81 ? -4.469 -2.116 2.731 1.00 90.69 81 LEU A N 1
ATOM 611 C CA . LEU A 1 81 ? -3.588 -3.133 2.149 1.00 90.69 81 LEU A CA 1
ATOM 612 C C . LEU A 1 81 ? -3.943 -3.413 0.685 1.00 90.69 81 LEU A C 1
ATOM 614 O O . LEU A 1 81 ? -3.050 -3.555 -0.150 1.00 90.69 81 LEU A O 1
ATOM 618 N N . PHE A 1 82 ? -5.235 -3.439 0.355 1.00 91.50 82 PHE A N 1
ATOM 619 C CA . PHE A 1 82 ? -5.697 -3.554 -1.025 1.00 91.50 82 PHE A CA 1
ATOM 620 C C . PHE A 1 82 ? -5.253 -2.356 -1.880 1.00 91.50 82 PHE A C 1
ATOM 622 O O . PHE A 1 82 ? -4.668 -2.549 -2.947 1.00 91.50 82 PHE A O 1
ATOM 629 N N . LEU A 1 83 ? -5.470 -1.128 -1.400 1.00 90.94 83 LEU A N 1
ATOM 630 C CA . LEU A 1 83 ? -5.062 0.101 -2.091 1.00 90.94 83 LEU A CA 1
ATOM 631 C C . LEU A 1 83 ? -3.539 0.192 -2.258 1.00 90.94 83 LEU A C 1
ATOM 633 O O . LEU A 1 83 ? -3.050 0.543 -3.330 1.00 90.94 83 LEU A O 1
ATOM 637 N N . SER A 1 84 ? -2.786 -0.197 -1.231 1.00 90.12 84 SER A N 1
ATOM 638 C CA . SER A 1 84 ? -1.327 -0.304 -1.262 1.00 90.12 84 SER A CA 1
ATOM 639 C C . SER A 1 84 ? -0.850 -1.306 -2.317 1.00 90.12 84 SER A C 1
ATOM 641 O O . SER A 1 84 ? 0.041 -0.997 -3.110 1.00 90.12 84 SER A O 1
ATOM 643 N N . GLY A 1 85 ? -1.482 -2.482 -2.386 1.00 89.50 85 GLY A N 1
ATOM 644 C CA . GLY A 1 85 ? -1.197 -3.482 -3.412 1.00 89.50 85 GLY A CA 1
ATOM 645 C C . GLY A 1 85 ? -1.488 -2.969 -4.823 1.00 89.50 85 GLY A C 1
ATOM 646 O O . GLY A 1 85 ? -0.669 -3.152 -5.722 1.00 89.50 85 GLY A O 1
ATOM 647 N N . LEU A 1 86 ? -2.613 -2.272 -5.011 1.00 88.88 86 LEU A N 1
ATOM 648 C CA . LEU A 1 86 ? -2.970 -1.651 -6.288 1.00 88.88 86 LEU A CA 1
ATOM 649 C C . LEU A 1 86 ? -1.938 -0.597 -6.711 1.00 88.88 86 LEU A C 1
ATOM 651 O O . LEU A 1 86 ? -1.489 -0.607 -7.857 1.00 88.88 86 LEU A O 1
ATOM 655 N N . PHE A 1 87 ? -1.528 0.271 -5.781 1.00 90.12 87 PHE A N 1
ATOM 656 C CA . PHE A 1 87 ? -0.475 1.256 -6.014 1.00 90.12 87 PHE A CA 1
ATOM 657 C C . PHE A 1 87 ? 0.825 0.573 -6.440 1.00 90.12 87 PHE A C 1
ATOM 659 O O . PHE A 1 87 ? 1.426 0.954 -7.441 1.00 90.12 87 PHE A O 1
ATOM 666 N N . PHE A 1 88 ? 1.246 -0.463 -5.712 1.00 88.38 88 PHE A N 1
ATOM 667 C CA . PHE A 1 88 ? 2.494 -1.166 -5.991 1.00 88.38 88 PHE A CA 1
ATOM 668 C C . PHE A 1 88 ? 2.479 -1.854 -7.362 1.00 88.38 88 PHE A C 1
ATOM 670 O O . PHE A 1 88 ? 3.459 -1.781 -8.100 1.00 88.38 88 PHE A O 1
ATOM 677 N N . ILE A 1 89 ? 1.356 -2.469 -7.746 1.00 88.50 89 ILE A N 1
ATOM 678 C CA . ILE A 1 89 ? 1.189 -3.075 -9.074 1.00 88.50 89 ILE A CA 1
ATOM 679 C C . ILE A 1 89 ? 1.238 -2.005 -10.172 1.00 88.50 89 ILE A C 1
ATOM 681 O O . ILE A 1 89 ? 1.940 -2.196 -11.164 1.00 88.50 89 ILE A O 1
ATOM 685 N N . ALA A 1 90 ? 0.540 -0.878 -10.001 1.00 88.38 90 ALA A N 1
ATOM 686 C CA . ALA A 1 90 ? 0.566 0.228 -10.960 1.00 88.38 90 ALA A CA 1
ATOM 687 C C . ALA A 1 90 ? 1.974 0.829 -11.102 1.00 88.38 90 ALA A C 1
ATOM 689 O O . ALA A 1 90 ? 2.428 1.103 -12.213 1.00 88.38 90 ALA A O 1
ATOM 690 N N . PHE A 1 91 ? 2.693 0.965 -9.988 1.00 88.06 91 PHE A N 1
ATOM 691 C CA . PHE A 1 91 ? 4.076 1.418 -9.965 1.00 88.06 91 PHE A CA 1
ATOM 692 C C . PHE A 1 91 ? 5.004 0.453 -10.715 1.00 88.06 91 PHE A C 1
ATOM 694 O O . PHE A 1 91 ? 5.751 0.878 -11.595 1.00 88.06 91 PHE A O 1
ATOM 701 N N . LEU A 1 92 ? 4.920 -0.855 -10.441 1.00 86.56 92 LEU A N 1
ATOM 702 C CA . LEU A 1 92 ? 5.689 -1.870 -11.169 1.00 86.56 92 LEU A CA 1
ATOM 703 C C . LEU A 1 92 ? 5.360 -1.880 -12.665 1.00 86.56 92 LEU A C 1
ATOM 705 O O . LEU A 1 92 ? 6.271 -1.968 -13.485 1.00 86.56 92 LEU A O 1
ATOM 709 N N . ALA A 1 93 ? 4.085 -1.754 -13.033 1.00 85.12 93 ALA A N 1
ATOM 710 C CA . ALA A 1 93 ? 3.675 -1.671 -14.430 1.00 85.12 93 ALA A CA 1
ATOM 711 C C . ALA A 1 93 ? 4.292 -0.445 -15.123 1.00 85.12 93 ALA A C 1
ATOM 713 O O . ALA A 1 93 ? 4.856 -0.576 -16.209 1.00 85.12 93 ALA A O 1
ATOM 714 N N . ALA A 1 94 ? 4.270 0.722 -14.473 1.00 86.19 94 ALA A N 1
ATOM 715 C CA . ALA A 1 94 ? 4.915 1.927 -14.988 1.00 86.19 94 ALA A CA 1
ATOM 716 C C . ALA A 1 94 ? 6.434 1.743 -15.150 1.00 86.19 94 ALA A C 1
ATOM 718 O O . ALA A 1 94 ? 6.984 2.106 -16.189 1.00 86.19 94 ALA A O 1
ATOM 719 N N . LEU A 1 95 ? 7.110 1.126 -14.174 1.00 83.62 95 LEU A N 1
ATOM 720 C CA . LEU A 1 95 ? 8.542 0.825 -14.262 1.00 83.62 95 LEU A CA 1
ATOM 721 C C . LEU A 1 95 ? 8.878 -0.117 -15.413 1.00 83.62 95 LEU A C 1
ATOM 723 O O . LEU A 1 95 ? 9.862 0.113 -16.112 1.00 83.62 95 LEU A O 1
ATOM 727 N N . ILE A 1 96 ? 8.067 -1.155 -15.627 1.00 82.19 96 ILE A N 1
ATOM 728 C CA . ILE A 1 96 ? 8.230 -2.072 -16.757 1.00 82.19 96 ILE A CA 1
ATOM 729 C C . ILE A 1 96 ? 8.094 -1.288 -18.065 1.00 82.19 96 ILE A C 1
ATOM 731 O O . ILE A 1 96 ? 8.977 -1.370 -18.913 1.00 82.19 96 ILE A O 1
ATOM 735 N N . VAL A 1 97 ? 7.059 -0.459 -18.220 1.00 80.81 97 VAL A N 1
ATOM 736 C CA . VAL A 1 97 ? 6.872 0.356 -19.433 1.00 80.81 97 VAL A CA 1
ATOM 737 C C . VAL A 1 97 ? 8.061 1.296 -19.667 1.00 80.81 97 VAL A C 1
ATOM 739 O O . VAL A 1 97 ? 8.577 1.364 -20.783 1.00 80.81 97 VAL A O 1
ATOM 742 N N . ILE A 1 98 ? 8.546 1.977 -18.624 1.00 78.69 98 ILE A N 1
ATOM 743 C CA . ILE A 1 98 ? 9.719 2.864 -18.702 1.00 78.69 98 ILE A CA 1
ATOM 744 C C . ILE A 1 98 ? 10.981 2.075 -19.072 1.00 78.69 98 ILE A C 1
ATOM 746 O O . ILE A 1 98 ? 11.744 2.512 -19.932 1.00 78.69 98 ILE A O 1
ATOM 750 N N . GLY A 1 99 ? 11.187 0.909 -18.458 1.00 73.75 99 GLY A N 1
ATOM 751 C CA . GLY A 1 99 ? 12.349 0.052 -18.685 1.00 73.75 99 GLY A CA 1
ATOM 752 C C . GLY A 1 99 ? 12.376 -0.580 -20.076 1.00 73.75 99 GLY A C 1
ATOM 753 O O . GLY A 1 99 ? 13.447 -0.705 -20.660 1.00 73.75 99 GLY A O 1
ATOM 754 N N . PHE A 1 100 ? 11.215 -0.927 -20.640 1.00 73.25 100 PHE A N 1
ATOM 755 C CA . PHE A 1 100 ? 11.096 -1.503 -21.985 1.00 73.25 100 PHE A CA 1
ATOM 756 C C . PHE A 1 100 ? 11.118 -0.457 -23.105 1.00 73.25 100 PHE A C 1
ATOM 758 O O . PHE A 1 100 ? 11.515 -0.775 -24.227 1.00 73.25 100 PHE A O 1
ATOM 765 N N . LYS A 1 101 ? 10.752 0.799 -22.819 1.00 71.19 101 LYS A N 1
ATOM 766 C CA . LYS A 1 101 ? 10.777 1.902 -23.790 1.00 71.19 101 LYS A CA 1
ATOM 767 C C . LYS A 1 101 ? 12.100 2.029 -24.571 1.00 71.19 101 LYS A C 1
ATOM 769 O O . LYS A 1 101 ? 12.029 2.082 -25.799 1.00 71.19 101 LYS A O 1
ATOM 774 N N . PRO A 1 102 ? 13.298 2.026 -23.950 1.00 67.31 102 PRO A N 1
ATOM 775 C CA . PRO A 1 102 ? 14.556 2.090 -24.697 1.00 67.31 102 PRO A CA 1
ATOM 776 C C . PRO A 1 102 ? 14.786 0.878 -25.612 1.00 67.31 102 PRO A C 1
ATOM 778 O O . PRO A 1 102 ? 15.341 1.047 -26.693 1.00 67.31 102 PRO A O 1
ATOM 781 N N . PHE A 1 103 ? 14.318 -0.316 -25.233 1.00 65.38 103 PHE A N 1
ATOM 782 C CA . PHE A 1 103 ? 14.432 -1.518 -26.067 1.00 65.38 103 PHE A CA 1
ATOM 783 C C . PHE A 1 103 ? 13.470 -1.491 -27.259 1.00 65.38 103 PHE A C 1
ATOM 785 O O . PHE A 1 103 ? 13.838 -1.932 -28.342 1.00 65.38 103 PHE A O 1
ATOM 792 N N . SER A 1 104 ? 12.273 -0.917 -27.094 1.00 62.59 104 SER A N 1
ATOM 793 C CA . SER A 1 104 ? 11.296 -0.768 -28.186 1.00 62.59 104 SER A CA 1
ATOM 794 C C . SER A 1 104 ? 11.743 0.197 -29.293 1.00 62.59 104 SER A C 1
ATOM 796 O O . SER A 1 104 ? 11.246 0.124 -30.413 1.00 62.59 104 SER A O 1
ATOM 798 N N . SER A 1 105 ? 12.696 1.083 -28.991 1.00 59.38 105 SER A N 1
ATOM 799 C CA . SER A 1 105 ? 13.251 2.060 -29.934 1.00 59.38 105 SER A CA 1
ATOM 800 C C . SER A 1 105 ? 14.553 1.594 -30.601 1.00 59.38 105 SER A C 1
ATOM 802 O O . SER A 1 105 ? 15.109 2.335 -31.411 1.00 59.38 105 SER A O 1
ATOM 804 N N . CYS A 1 106 ? 15.057 0.396 -30.277 1.00 62.72 106 CYS A N 1
ATOM 805 C CA . CYS A 1 106 ? 16.229 -0.177 -30.938 1.00 62.72 106 CYS A CA 1
ATOM 806 C C . CYS A 1 106 ? 15.791 -1.031 -32.145 1.00 62.72 106 CYS A C 1
ATOM 808 O O . CYS A 1 106 ? 15.086 -2.020 -31.954 1.00 62.72 106 CYS A O 1
ATOM 810 N N . PRO A 1 107 ? 16.212 -0.689 -33.379 1.00 54.09 107 PRO A N 1
ATOM 811 C CA . PRO A 1 107 ? 15.793 -1.395 -34.594 1.00 54.09 107 PRO A CA 1
ATOM 812 C C . PRO A 1 107 ? 16.336 -2.829 -34.704 1.00 54.09 107 PRO A C 1
ATOM 814 O O . PRO A 1 107 ? 15.739 -3.636 -35.404 1.00 54.09 107 PRO A O 1
ATOM 817 N N . ASP A 1 108 ? 17.402 -3.163 -33.968 1.00 58.31 108 ASP A N 1
ATOM 818 C CA . ASP A 1 108 ? 17.919 -4.525 -33.812 1.00 58.31 108 ASP A CA 1
ATOM 819 C C . ASP A 1 108 ? 18.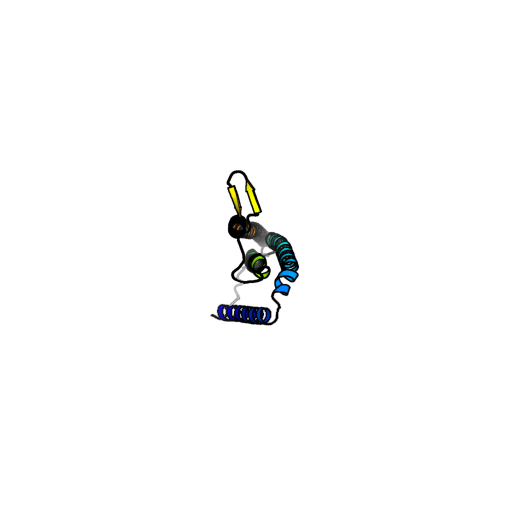199 -4.796 -32.330 1.00 58.31 108 ASP A C 1
ATOM 821 O O . ASP A 1 108 ? 18.929 -4.031 -31.688 1.00 58.31 108 ASP A O 1
ATOM 825 N N . LEU A 1 109 ? 17.689 -5.916 -31.795 1.00 54.66 109 LEU A N 1
ATOM 826 C CA . LEU A 1 109 ? 17.874 -6.359 -30.398 1.00 54.66 109 LEU A CA 1
ATOM 827 C C . LEU A 1 109 ? 19.354 -6.500 -29.961 1.00 54.66 109 LEU A C 1
ATOM 829 O O . LEU A 1 109 ? 19.620 -6.727 -28.784 1.00 54.66 109 LEU A O 1
ATOM 833 N N . GLY A 1 110 ? 20.319 -6.355 -30.879 1.00 50.72 110 GLY A N 1
ATOM 834 C CA . GLY A 1 110 ? 21.760 -6.429 -30.616 1.00 50.72 110 GLY A CA 1
ATOM 835 C C . GLY A 1 110 ? 22.560 -5.136 -30.836 1.00 50.72 110 GLY A C 1
ATOM 836 O O . GLY A 1 110 ? 23.753 -5.131 -30.545 1.00 50.72 110 GLY A O 1
ATOM 837 N N . SER A 1 111 ? 21.959 -4.044 -31.333 1.00 53.66 111 SER A N 1
ATOM 838 C CA . SER A 1 111 ? 22.702 -2.835 -31.754 1.00 53.66 111 SER A CA 1
ATOM 839 C C . SER A 1 111 ? 22.377 -1.569 -30.946 1.00 53.66 111 SER A C 1
ATOM 841 O O . SER A 1 111 ? 22.627 -0.453 -31.417 1.00 53.66 111 SER A O 1
ATOM 843 N N . CYS A 1 112 ? 21.858 -1.690 -29.720 1.00 59.84 112 CYS A N 1
ATOM 844 C CA . CYS A 1 112 ? 21.771 -0.541 -28.814 1.00 59.84 112 CYS A CA 1
ATOM 845 C C . CYS A 1 112 ? 23.195 -0.116 -28.393 1.00 59.84 112 CYS A C 1
ATOM 847 O O . CYS A 1 112 ? 23.698 -0.516 -27.343 1.00 59.84 112 CYS A O 1
ATOM 849 N N . LYS A 1 113 ? 23.886 0.663 -29.233 1.00 61.44 113 LYS A N 1
ATOM 850 C CA . LYS A 1 113 ? 25.195 1.230 -28.898 1.00 61.44 113 LYS A CA 1
ATOM 851 C C . LYS A 1 113 ? 25.031 2.200 -27.734 1.00 61.44 113 LYS A C 1
ATOM 853 O O . LYS A 1 113 ? 24.163 3.068 -27.756 1.00 61.44 113 LYS A O 1
ATOM 858 N N . THR A 1 114 ? 25.894 2.068 -26.733 1.00 61.94 114 THR A N 1
ATOM 859 C CA . THR A 1 114 ? 26.031 3.045 -25.653 1.00 61.94 114 THR A CA 1
ATOM 860 C C . THR A 1 114 ? 26.329 4.415 -26.257 1.00 61.94 114 THR A C 1
ATOM 862 O O . THR A 1 114 ? 27.362 4.598 -26.901 1.00 61.94 114 THR A O 1
ATOM 865 N N . ILE A 1 115 ? 25.419 5.370 -26.069 1.00 68.25 115 ILE A N 1
ATOM 866 C CA . ILE A 1 115 ? 25.598 6.739 -26.554 1.00 68.25 115 ILE A CA 1
ATOM 867 C C . ILE A 1 115 ? 26.337 7.509 -25.460 1.00 68.25 115 ILE A C 1
ATOM 869 O O . ILE A 1 115 ? 25.954 7.469 -24.286 1.00 68.25 115 ILE A O 1
ATOM 873 N N . VAL A 1 116 ? 27.416 8.191 -25.839 1.00 71.38 116 VAL A N 1
ATOM 874 C CA . VAL A 1 116 ? 28.086 9.160 -24.969 1.00 71.38 116 VAL A CA 1
ATOM 875 C C . VAL A 1 116 ? 27.265 10.442 -25.028 1.00 71.38 116 VAL A C 1
ATOM 877 O O . VAL A 1 116 ? 27.164 11.067 -26.078 1.00 71.38 116 VAL A O 1
ATOM 880 N N . ILE A 1 117 ? 26.634 10.790 -23.912 1.00 68.62 117 ILE A N 1
ATOM 881 C CA . ILE A 1 117 ? 25.728 11.941 -23.812 1.00 68.62 117 ILE A CA 1
ATOM 882 C C . ILE A 1 117 ? 26.535 13.212 -23.554 1.00 68.62 117 ILE A C 1
ATOM 884 O O . ILE A 1 117 ? 26.212 14.278 -24.069 1.00 68.62 117 ILE A O 1
ATOM 888 N N . PHE A 1 118 ? 27.604 13.098 -22.766 1.00 72.75 118 PHE A N 1
ATOM 889 C CA . PHE A 1 118 ? 28.453 14.222 -22.397 1.00 72.75 118 PHE A CA 1
ATOM 890 C C . PHE A 1 118 ? 29.879 13.737 -22.126 1.00 72.75 118 PHE A C 1
ATOM 892 O O . PHE A 1 118 ? 30.063 12.685 -21.518 1.00 72.75 118 PHE A O 1
ATOM 899 N N . SER A 1 119 ? 30.892 14.478 -22.576 1.00 69.44 119 SER A N 1
ATOM 900 C CA . SER A 1 119 ? 32.300 14.164 -22.312 1.00 69.44 119 SER A CA 1
ATOM 901 C C . SER A 1 119 ? 33.069 15.446 -22.035 1.00 69.44 119 SER A C 1
ATOM 903 O O . SER A 1 119 ? 33.220 16.275 -22.929 1.00 69.44 119 SER A O 1
ATOM 905 N N . VAL A 1 120 ? 33.565 15.609 -20.808 1.00 68.62 120 VAL A N 1
ATOM 906 C CA . VAL A 1 120 ? 34.353 16.779 -20.397 1.00 68.62 120 VAL A CA 1
ATOM 907 C C . VAL A 1 120 ? 35.533 16.317 -19.547 1.00 68.62 120 VAL A C 1
ATOM 909 O O . VAL A 1 120 ? 35.358 15.564 -18.595 1.00 68.62 120 VAL A O 1
ATOM 912 N N . HIS A 1 121 ? 36.744 16.762 -19.907 1.00 71.06 121 HIS A N 1
ATOM 913 C CA . HIS A 1 121 ? 37.996 16.481 -19.183 1.00 71.06 121 HIS A CA 1
ATOM 914 C C . HIS A 1 121 ? 38.233 14.988 -18.863 1.00 71.06 121 HIS A C 1
ATOM 916 O O . HIS A 1 121 ? 38.678 14.635 -17.777 1.00 71.06 121 HIS A O 1
ATOM 922 N N . GLY A 1 122 ? 37.920 14.094 -19.808 1.00 73.81 122 GLY A N 1
ATOM 923 C CA . GLY A 1 122 ? 38.131 12.646 -19.656 1.00 73.81 122 GLY A CA 1
ATOM 924 C C . GLY A 1 122 ? 37.027 11.903 -18.895 1.00 73.81 122 GLY A C 1
ATOM 925 O O . GLY A 1 122 ? 37.041 10.675 -18.865 1.00 73.81 122 GLY A O 1
ATOM 926 N N . VAL A 1 123 ? 36.034 12.609 -18.344 1.00 70.69 123 VAL A N 1
ATOM 927 C CA . VAL A 1 123 ? 34.838 11.996 -17.756 1.00 70.69 123 VAL A CA 1
ATOM 928 C C . VAL A 1 123 ? 33.768 11.874 -18.834 1.00 70.69 123 VAL A C 1
ATOM 930 O O . VAL A 1 123 ? 33.301 12.880 -19.369 1.00 70.69 123 VAL A O 1
ATOM 933 N N . THR A 1 124 ? 33.378 10.637 -19.152 1.00 77.31 124 THR A N 1
ATOM 934 C CA . THR A 1 124 ? 32.312 10.337 -20.116 1.00 77.31 124 THR A CA 1
ATOM 935 C C . THR A 1 124 ? 31.040 9.924 -19.382 1.00 77.31 124 THR A C 1
ATOM 937 O O . THR A 1 124 ? 31.026 8.974 -18.602 1.00 77.31 124 THR A O 1
ATOM 940 N N . LEU A 1 125 ? 29.951 10.647 -19.632 1.00 74.38 125 LEU A N 1
ATOM 941 C CA . LEU A 1 125 ? 28.619 10.307 -19.158 1.00 74.38 125 LEU A CA 1
ATOM 942 C C . LEU A 1 125 ? 27.921 9.494 -20.248 1.00 74.38 125 LEU A C 1
ATOM 944 O O . LEU A 1 125 ? 27.583 10.006 -21.319 1.00 74.38 125 LEU A O 1
ATOM 948 N N . THR A 1 126 ? 27.754 8.204 -19.993 1.00 76.62 126 THR A N 1
ATOM 949 C CA . THR A 1 126 ? 27.148 7.265 -20.936 1.00 76.62 126 THR A CA 1
ATOM 950 C C . THR A 1 126 ? 25.693 6.984 -20.574 1.00 76.62 126 THR A C 1
ATOM 952 O O . THR A 1 126 ? 25.287 7.108 -19.416 1.00 76.62 126 THR A O 1
ATOM 955 N N . THR A 1 127 ? 24.899 6.536 -21.547 1.00 70.06 127 THR A N 1
ATOM 956 C CA . THR A 1 127 ? 23.526 6.051 -21.305 1.00 70.06 127 THR A CA 1
ATOM 957 C C . THR A 1 127 ? 23.457 4.946 -20.245 1.00 70.06 127 THR A C 1
ATOM 959 O O . THR A 1 127 ? 22.470 4.852 -19.522 1.00 70.06 127 THR A O 1
ATOM 962 N N . GLN A 1 128 ? 24.513 4.139 -20.096 1.00 70.81 128 GLN A N 1
ATOM 963 C CA . GLN A 1 128 ? 24.603 3.104 -19.061 1.00 70.81 128 GLN A CA 1
ATOM 964 C C . GLN A 1 128 ? 24.684 3.692 -17.648 1.00 70.81 128 GLN A C 1
ATOM 966 O O . GLN A 1 128 ? 24.028 3.176 -16.747 1.00 70.81 128 GLN A O 1
ATOM 971 N N . ILE A 1 129 ? 25.442 4.780 -17.462 1.00 75.94 129 ILE A N 1
ATOM 972 C CA . ILE A 1 129 ? 25.545 5.478 -16.171 1.00 75.94 129 ILE A CA 1
ATOM 973 C C . ILE A 1 129 ? 24.206 6.128 -15.813 1.00 75.94 129 ILE A C 1
ATOM 975 O O . ILE A 1 129 ? 23.756 6.034 -14.677 1.00 75.94 129 ILE A O 1
ATOM 979 N N . ILE A 1 130 ? 23.521 6.745 -16.780 1.00 73.19 130 ILE A N 1
ATOM 980 C CA . ILE A 1 130 ? 22.186 7.305 -16.524 1.00 73.19 130 ILE A CA 1
ATOM 981 C C . ILE A 1 130 ? 21.193 6.199 -16.156 1.00 73.19 130 ILE A C 1
ATOM 983 O O . ILE A 1 130 ? 20.450 6.346 -15.189 1.00 73.19 130 ILE A O 1
ATOM 987 N N . ASN A 1 131 ? 21.205 5.074 -16.875 1.00 72.44 131 ASN A N 1
ATOM 988 C CA . ASN A 1 131 ? 20.330 3.945 -16.570 1.00 72.44 131 ASN A CA 1
ATOM 989 C C . ASN A 1 131 ? 20.620 3.348 -15.188 1.00 72.44 131 ASN A C 1
ATOM 991 O O . ASN A 1 131 ? 19.679 3.029 -14.467 1.00 72.44 131 ASN A O 1
ATOM 995 N N . SER A 1 132 ? 21.889 3.222 -14.785 1.00 73.81 132 SER A N 1
ATOM 996 C CA . SER A 1 132 ? 22.232 2.701 -13.457 1.00 73.81 132 SER A CA 1
ATOM 997 C C . SER A 1 132 ? 21.798 3.648 -12.337 1.00 73.81 132 SER A C 1
ATOM 999 O O . SER A 1 132 ? 21.240 3.188 -11.342 1.00 73.81 132 SER A O 1
ATOM 1001 N N . VAL A 1 133 ? 21.957 4.964 -12.520 1.00 78.94 133 VAL A N 1
ATOM 1002 C CA . VAL A 1 133 ? 21.434 5.980 -11.591 1.00 78.94 133 VAL A CA 1
ATOM 1003 C C . VAL A 1 133 ?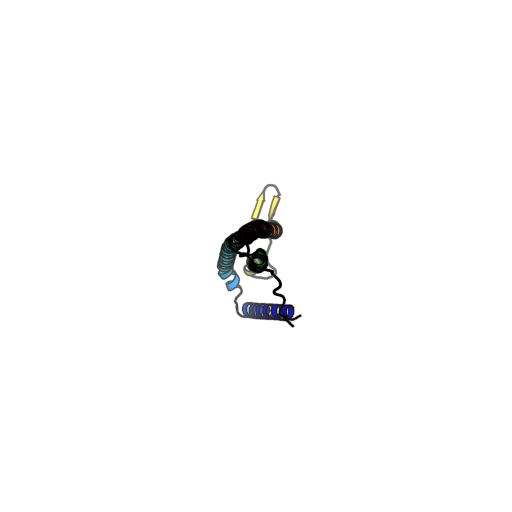 19.910 5.912 -11.516 1.00 78.94 133 VAL A C 1
ATOM 1005 O O . VAL A 1 133 ? 19.350 5.934 -10.423 1.00 78.94 133 VAL A O 1
ATOM 1008 N N . LEU A 1 134 ? 19.225 5.776 -12.652 1.00 77.06 134 LEU A N 1
ATOM 1009 C CA . LEU A 1 134 ? 17.767 5.689 -12.697 1.00 77.06 134 LEU A CA 1
ATOM 1010 C C . LEU A 1 134 ? 17.259 4.425 -11.990 1.00 77.06 134 LEU A C 1
ATOM 1012 O O . LEU A 1 134 ? 16.333 4.506 -11.189 1.00 77.06 134 LEU A O 1
ATOM 1016 N N . VAL A 1 135 ? 17.912 3.279 -12.199 1.00 77.50 135 VAL A N 1
ATOM 1017 C CA . VAL A 1 135 ? 17.621 2.041 -11.460 1.00 77.50 135 VAL A CA 1
ATOM 1018 C C . VAL A 1 135 ? 17.860 2.232 -9.958 1.00 77.50 135 VAL A C 1
ATOM 1020 O O . VAL A 1 135 ? 17.005 1.857 -9.158 1.00 77.50 135 VAL A O 1
ATOM 1023 N N . ALA A 1 136 ? 18.966 2.862 -9.553 1.00 78.69 136 ALA A N 1
ATOM 1024 C CA . ALA A 1 136 ? 19.243 3.141 -8.143 1.00 78.69 136 ALA A CA 1
ATOM 1025 C C . ALA A 1 136 ? 18.168 4.039 -7.503 1.00 78.69 136 ALA A C 1
ATOM 1027 O O . ALA A 1 136 ? 17.702 3.751 -6.399 1.00 78.69 136 ALA A O 1
ATOM 1028 N N . LEU A 1 137 ? 17.717 5.082 -8.210 1.00 82.56 137 LEU A N 1
ATOM 1029 C CA . LEU A 1 137 ? 16.615 5.942 -7.769 1.00 82.56 137 LEU A CA 1
ATOM 1030 C C . LEU A 1 137 ? 15.308 5.162 -7.625 1.00 82.56 137 LEU A C 1
ATOM 1032 O O . LEU A 1 137 ? 14.589 5.352 -6.649 1.00 82.56 137 LEU A O 1
ATOM 1036 N N . VAL A 1 138 ? 15.015 4.246 -8.546 1.00 81.44 138 VAL A N 1
ATOM 1037 C CA . VAL A 1 138 ? 13.838 3.375 -8.455 1.00 81.44 138 VAL A CA 1
ATOM 1038 C C . VAL A 1 138 ? 13.899 2.483 -7.214 1.00 81.44 138 VAL A C 1
ATOM 1040 O O . VAL A 1 138 ? 12.915 2.398 -6.482 1.00 81.44 138 VAL A O 1
ATOM 1043 N N . PHE A 1 139 ? 15.045 1.863 -6.922 1.00 81.94 139 PHE A N 1
ATOM 1044 C CA . PHE A 1 139 ? 15.210 1.069 -5.700 1.00 81.94 139 PHE A CA 1
ATOM 1045 C C . PHE A 1 139 ? 15.059 1.914 -4.428 1.00 81.94 139 PHE A C 1
ATOM 1047 O O . PHE A 1 139 ? 14.433 1.461 -3.468 1.00 81.94 139 PHE A O 1
ATOM 1054 N N . LEU A 1 140 ? 15.568 3.150 -4.427 1.00 86.94 140 LEU A N 1
ATOM 1055 C CA . LEU A 1 140 ? 15.349 4.101 -3.333 1.00 86.94 140 LEU A CA 1
ATOM 1056 C C . LEU A 1 140 ? 13.873 4.489 -3.181 1.00 86.94 140 LEU A C 1
ATOM 1058 O O . LEU A 1 140 ? 13.380 4.596 -2.061 1.00 86.94 140 LEU A O 1
ATOM 1062 N N . LEU A 1 141 ? 13.140 4.667 -4.280 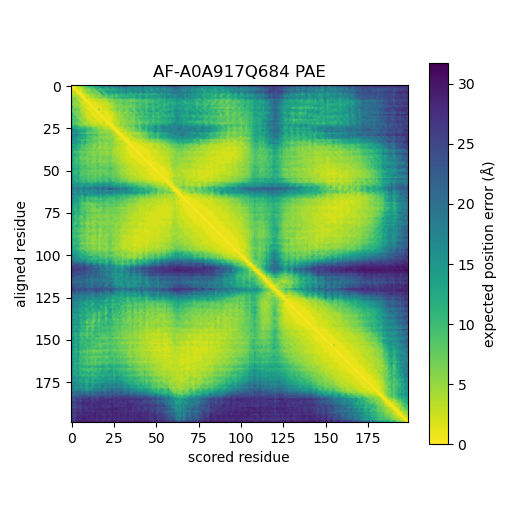1.00 82.75 141 LEU A N 1
ATOM 1063 C CA . LEU A 1 141 ? 11.702 4.938 -4.228 1.00 82.75 141 LEU A CA 1
ATOM 1064 C C . LEU A 1 141 ? 10.923 3.741 -3.675 1.00 82.75 141 LEU A C 1
ATOM 1066 O O . LEU A 1 141 ? 10.036 3.929 -2.845 1.00 82.75 141 LEU A O 1
ATOM 1070 N N . ILE A 1 142 ? 11.278 2.516 -4.072 1.00 83.38 142 ILE A N 1
ATOM 1071 C CA . ILE A 1 142 ? 10.663 1.292 -3.538 1.00 83.38 142 ILE A CA 1
ATOM 1072 C C . ILE A 1 142 ? 10.921 1.173 -2.035 1.00 83.38 142 ILE A C 1
ATOM 1074 O O . ILE A 1 142 ? 9.996 0.874 -1.278 1.00 83.38 142 ILE A O 1
ATOM 1078 N N . SER A 1 143 ? 12.153 1.429 -1.581 1.00 85.69 143 SER A N 1
ATOM 1079 C CA . SER A 1 143 ? 12.466 1.361 -0.152 1.00 85.69 143 SER A CA 1
ATOM 1080 C C . SER A 1 143 ? 11.681 2.413 0.633 1.00 85.69 143 SER A C 1
ATOM 1082 O O . SER A 1 143 ? 11.060 2.085 1.646 1.00 85.69 143 SER A O 1
ATOM 1084 N N . GLN A 1 144 ? 11.594 3.645 0.125 1.00 87.19 144 GLN A N 1
ATOM 1085 C CA . GLN A 1 144 ? 10.830 4.708 0.776 1.00 87.19 144 GLN A CA 1
ATOM 1086 C C . GLN A 1 144 ? 9.322 4.480 0.755 1.00 87.19 144 GLN A C 1
ATOM 1088 O O . GLN A 1 144 ? 8.645 4.810 1.727 1.00 87.19 144 GLN A O 1
ATOM 1093 N N . PHE A 1 145 ? 8.783 3.857 -0.290 1.00 84.94 145 PHE A N 1
ATOM 1094 C CA . PHE A 1 145 ? 7.366 3.513 -0.349 1.00 84.94 145 PHE A CA 1
ATOM 1095 C C . PHE A 1 145 ? 6.946 2.637 0.839 1.00 84.94 145 PHE A C 1
ATOM 1097 O O . PHE A 1 145 ? 5.899 2.870 1.442 1.00 84.94 145 PHE A O 1
ATOM 1104 N N . THR A 1 146 ? 7.796 1.692 1.259 1.00 87.19 146 THR A N 1
ATOM 1105 C CA . THR A 1 146 ? 7.509 0.876 2.450 1.00 87.19 146 THR A CA 1
ATOM 1106 C C . THR A 1 146 ? 7.446 1.706 3.736 1.00 87.19 146 THR A C 1
ATOM 1108 O O . THR A 1 146 ? 6.595 1.446 4.588 1.00 87.19 146 THR A O 1
ATOM 1111 N N . ASN A 1 147 ? 8.281 2.743 3.863 1.00 88.94 147 ASN A N 1
ATOM 1112 C CA . ASN A 1 147 ? 8.248 3.667 4.997 1.00 88.94 147 ASN A CA 1
ATOM 1113 C C . ASN A 1 147 ? 6.977 4.524 4.987 1.00 88.94 147 ASN A C 1
ATOM 1115 O O . ASN A 1 147 ? 6.342 4.676 6.028 1.00 88.94 147 ASN A O 1
ATOM 1119 N N . VAL A 1 148 ? 6.564 5.021 3.817 1.00 88.44 148 VAL A N 1
ATOM 1120 C CA . VAL A 1 148 ? 5.312 5.782 3.661 1.00 88.44 148 VAL A CA 1
ATOM 1121 C C . VAL A 1 148 ? 4.111 4.933 4.072 1.00 88.44 148 VAL A C 1
ATOM 1123 O O . VAL A 1 148 ? 3.282 5.386 4.857 1.00 88.44 148 VAL A O 1
ATOM 1126 N N . LEU A 1 149 ? 4.040 3.679 3.617 1.00 88.88 149 LEU A N 1
ATOM 1127 C CA . LEU A 1 149 ? 2.966 2.762 4.005 1.00 88.88 149 LEU A CA 1
ATOM 1128 C C . LEU A 1 149 ? 2.930 2.500 5.510 1.00 88.88 149 LEU A C 1
ATOM 1130 O O . LEU A 1 149 ? 1.854 2.509 6.104 1.00 88.88 149 LEU A O 1
ATOM 1134 N N . ARG A 1 150 ? 4.093 2.291 6.139 1.00 90.38 150 ARG A N 1
ATOM 1135 C CA . ARG A 1 150 ? 4.186 2.157 7.600 1.00 90.38 150 ARG A CA 1
ATOM 1136 C C . ARG A 1 150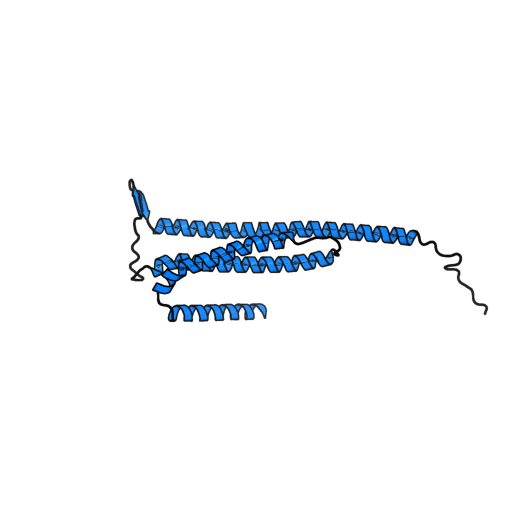 ? 3.697 3.416 8.310 1.00 90.38 150 ARG A C 1
ATOM 1138 O O . ARG A 1 150 ? 2.993 3.291 9.303 1.00 90.38 150 ARG A O 1
ATOM 1145 N N . GLY A 1 151 ? 4.015 4.597 7.782 1.00 91.81 151 GLY A N 1
ATOM 1146 C CA . GLY A 1 151 ? 3.510 5.870 8.294 1.00 91.81 151 GLY A CA 1
ATOM 1147 C C . GLY A 1 151 ? 1.983 5.961 8.239 1.00 91.81 151 GLY A C 1
ATOM 1148 O O . GLY A 1 151 ? 1.356 6.240 9.255 1.00 91.81 151 GLY A O 1
ATOM 1149 N N . ILE A 1 152 ? 1.372 5.656 7.089 1.00 91.12 152 ILE A N 1
ATOM 1150 C CA . ILE A 1 152 ? -0.092 5.704 6.915 1.00 91.12 152 ILE A CA 1
ATOM 1151 C C . ILE A 1 152 ? -0.795 4.670 7.807 1.00 91.12 152 ILE A C 1
ATOM 1153 O O . ILE A 1 152 ? -1.781 4.991 8.468 1.00 91.12 152 ILE A O 1
ATOM 1157 N N . LEU A 1 153 ? -0.280 3.439 7.872 1.00 91.56 153 LEU A N 1
ATOM 1158 C CA . LEU A 1 153 ? -0.824 2.410 8.765 1.00 91.56 153 LEU A CA 1
ATOM 1159 C C . LEU A 1 153 ? -0.671 2.799 10.241 1.00 91.56 153 LEU A C 1
ATOM 1161 O O . LEU A 1 153 ? -1.574 2.538 11.029 1.00 91.56 153 LEU A O 1
ATOM 1165 N N . GLY A 1 154 ? 0.434 3.455 10.603 1.00 91.56 154 GLY A N 1
ATOM 1166 C CA . GLY A 1 154 ? 0.633 4.012 11.938 1.00 91.56 154 GLY A CA 1
ATOM 1167 C C . GLY A 1 154 ? -0.395 5.090 12.282 1.00 91.56 154 GLY A C 1
ATOM 1168 O O . GLY A 1 154 ? -0.901 5.104 13.397 1.00 91.56 154 GLY A O 1
ATOM 1169 N N . LEU A 1 155 ? -0.771 5.944 11.324 1.00 92.31 155 LEU A N 1
ATOM 1170 C CA . LEU A 1 155 ? -1.842 6.928 11.523 1.00 92.31 155 LEU A CA 1
ATOM 1171 C C . LEU A 1 155 ? -3.202 6.264 11.766 1.00 92.31 155 LEU A C 1
ATOM 1173 O O . LEU A 1 155 ? -3.930 6.704 12.653 1.00 92.31 155 LEU A O 1
ATOM 1177 N N . LEU A 1 156 ? -3.536 5.200 11.026 1.00 92.50 156 LEU A N 1
ATOM 1178 C CA . LEU A 1 156 ? -4.756 4.428 11.291 1.00 92.50 156 LEU A CA 1
ATOM 1179 C C . LEU A 1 156 ? -4.732 3.844 12.707 1.00 92.50 156 LEU A C 1
ATOM 1181 O O . LEU A 1 156 ? -5.737 3.912 13.406 1.00 92.50 156 LEU A O 1
ATOM 1185 N N . ASP A 1 157 ? -3.601 3.273 13.119 1.00 94.12 157 ASP A N 1
ATOM 1186 C CA . ASP A 1 157 ? -3.461 2.663 14.439 1.00 94.12 157 ASP A CA 1
ATOM 1187 C C . ASP A 1 157 ? -3.632 3.691 15.562 1.00 94.12 157 ASP A C 1
ATOM 1189 O O . ASP A 1 157 ? -4.417 3.475 16.481 1.00 94.12 157 ASP A O 1
ATOM 1193 N N . LEU A 1 158 ? -2.991 4.856 15.433 1.00 93.50 158 LEU A N 1
ATOM 1194 C CA . LEU A 1 158 ? -3.143 5.966 16.375 1.00 93.50 158 LEU A CA 1
ATOM 1195 C C . LEU A 1 158 ? -4.592 6.469 16.445 1.00 93.50 158 LEU A C 1
ATOM 1197 O O . LEU A 1 158 ? -5.119 6.663 17.539 1.00 93.50 158 LEU A O 1
ATOM 1201 N N . ASN A 1 159 ? -5.260 6.637 15.301 1.00 92.06 159 ASN A N 1
ATOM 1202 C CA . ASN A 1 159 ? -6.660 7.069 15.271 1.00 92.06 159 ASN A CA 1
ATOM 1203 C C . ASN A 1 159 ? -7.605 6.012 15.856 1.00 92.06 159 ASN A C 1
ATOM 1205 O O . ASN A 1 159 ? -8.562 6.359 16.545 1.00 92.06 159 ASN A O 1
ATOM 1209 N N . ALA A 1 160 ? -7.334 4.727 15.625 1.00 91.50 160 ALA A N 1
ATOM 1210 C CA . ALA A 1 160 ? -8.105 3.641 16.216 1.00 91.50 160 ALA A CA 1
ATOM 1211 C C . ALA A 1 160 ? -7.921 3.573 17.734 1.00 91.50 160 ALA A C 1
ATOM 1213 O O . ALA A 1 160 ? -8.904 3.407 18.448 1.00 91.50 160 ALA A O 1
ATOM 1214 N N . GLN A 1 161 ? -6.695 3.747 18.238 1.00 92.88 161 GLN A N 1
ATOM 1215 C CA . GLN A 1 161 ? -6.429 3.824 19.677 1.00 92.88 161 GLN A CA 1
ATOM 1216 C C . GLN A 1 161 ? -7.165 5.007 20.319 1.00 92.88 161 GLN A C 1
ATOM 1218 O O . GLN A 1 161 ? -7.826 4.831 21.338 1.00 92.88 161 GLN A O 1
ATOM 1223 N N . ALA A 1 162 ? -7.122 6.189 19.697 1.00 91.75 162 ALA A N 1
ATOM 1224 C CA . ALA A 1 162 ? -7.859 7.355 20.179 1.00 91.75 162 ALA A CA 1
ATOM 1225 C C . ALA A 1 162 ? -9.377 7.104 20.211 1.00 91.75 162 ALA A C 1
ATOM 1227 O O . ALA A 1 162 ? -10.029 7.405 21.205 1.00 91.75 162 ALA A O 1
ATOM 1228 N N . ALA A 1 163 ? -9.931 6.501 19.156 1.00 91.56 163 ALA A N 1
ATOM 1229 C CA . ALA A 1 163 ? -11.354 6.183 19.082 1.00 91.56 163 ALA A CA 1
ATOM 1230 C C . ALA A 1 163 ? -11.795 5.111 20.092 1.00 91.56 163 ALA A C 1
ATOM 1232 O O . ALA A 1 163 ? -12.907 5.195 20.599 1.00 91.56 163 ALA A O 1
ATOM 1233 N N . ARG A 1 164 ? -10.944 4.121 20.392 1.00 92.06 164 ARG A N 1
ATOM 1234 C CA . ARG A 1 164 ? -11.214 3.115 21.433 1.00 92.06 164 ARG A CA 1
ATOM 1235 C C . ARG A 1 164 ? -11.271 3.750 22.813 1.00 92.06 164 ARG A C 1
ATOM 1237 O O . ARG A 1 164 ? -12.243 3.529 23.517 1.00 92.06 164 ARG A O 1
ATOM 1244 N N . ASN A 1 165 ? -10.279 4.573 23.152 1.00 91.69 165 ASN A N 1
ATOM 1245 C CA . ASN A 1 165 ? -10.239 5.261 24.442 1.00 91.69 165 ASN A CA 1
ATOM 1246 C C . ASN A 1 165 ? -11.454 6.183 24.632 1.00 91.69 165 ASN A C 1
ATOM 1248 O O . ASN A 1 165 ? -11.937 6.329 25.747 1.00 91.69 165 ASN A O 1
ATOM 1252 N N . GLU A 1 166 ? -11.938 6.812 23.557 1.00 89.81 166 GLU A N 1
ATOM 1253 C CA . GLU A 1 166 ? -13.155 7.630 23.605 1.00 89.81 166 GLU A CA 1
ATOM 1254 C C . GLU A 1 166 ? -14.404 6.773 23.855 1.00 89.81 166 GLU A C 1
ATOM 1256 O O . GLU A 1 166 ? -15.194 7.088 24.736 1.00 89.81 166 GLU A O 1
ATOM 1261 N N . ALA A 1 167 ? -14.545 5.658 23.131 1.00 89.19 167 ALA A N 1
ATOM 1262 C CA . ALA A 1 167 ? -15.668 4.737 23.302 1.00 89.19 167 ALA A CA 1
ATOM 1263 C C . ALA A 1 167 ? -15.688 4.079 24.693 1.00 89.19 167 ALA A C 1
ATOM 1265 O O . ALA A 1 167 ? -16.752 3.901 25.269 1.00 89.19 167 ALA A O 1
ATOM 1266 N N . GLU A 1 168 ? -14.521 3.728 25.241 1.00 90.19 168 GLU A N 1
ATOM 1267 C CA . GLU A 1 168 ? -14.402 3.166 26.593 1.00 90.19 168 GLU A CA 1
ATOM 1268 C C . GLU A 1 168 ? -14.828 4.177 27.663 1.00 90.19 168 GLU A C 1
ATOM 1270 O O . GLU A 1 168 ? -15.533 3.809 28.597 1.00 90.19 168 GLU A O 1
ATOM 1275 N N . ARG A 1 169 ? -14.473 5.458 27.502 1.00 89.75 169 ARG A N 1
ATOM 1276 C CA . ARG A 1 169 ? -14.925 6.522 28.411 1.00 89.75 169 ARG A CA 1
ATOM 1277 C C . ARG A 1 169 ? -16.432 6.738 28.348 1.00 89.75 169 ARG A C 1
ATOM 1279 O O . ARG A 1 169 ? -17.055 6.866 29.392 1.00 89.75 169 ARG A O 1
ATOM 1286 N N . GLU A 1 170 ? -17.008 6.752 27.147 1.00 87.69 170 GLU A N 1
ATOM 1287 C CA . GLU A 1 170 ? -18.461 6.879 26.960 1.00 87.69 170 GLU A CA 1
ATOM 1288 C C . GLU A 1 170 ? -19.199 5.686 27.603 1.00 87.69 170 GLU A C 1
ATOM 1290 O O . GLU A 1 170 ? -20.171 5.876 28.330 1.00 87.69 170 GLU A O 1
ATOM 1295 N N . GLU A 1 171 ? -18.684 4.460 27.435 1.00 88.19 171 GLU A N 1
ATOM 1296 C CA . GLU A 1 171 ? -19.226 3.259 28.091 1.00 88.19 171 GLU A CA 1
ATOM 1297 C C . GLU A 1 171 ? -19.108 3.322 29.630 1.00 88.19 171 GLU A C 1
ATOM 1299 O O . GLU A 1 171 ? -20.043 2.931 30.332 1.00 88.19 171 GLU A O 1
ATOM 1304 N N . GLU A 1 172 ? -17.990 3.812 30.176 1.00 89.75 172 GLU A N 1
ATOM 1305 C CA . GLU A 1 172 ? -17.811 4.005 31.624 1.00 89.75 172 GLU A CA 1
ATOM 1306 C C . GLU A 1 172 ? -18.785 5.049 32.188 1.00 89.75 172 GLU A C 1
ATOM 1308 O O . GLU A 1 172 ? -19.415 4.802 33.221 1.00 89.75 172 GLU A O 1
ATOM 1313 N N . GLU A 1 173 ? -18.960 6.179 31.499 1.00 89.81 173 GLU A N 1
ATOM 1314 C CA . GLU A 1 173 ? -19.908 7.233 31.877 1.00 89.81 173 GLU A CA 1
ATOM 1315 C C . GLU A 1 173 ? -21.359 6.722 31.869 1.00 89.81 173 GLU A C 1
ATOM 1317 O O . GLU A 1 173 ? -22.096 6.956 32.833 1.00 89.81 173 GLU A O 1
ATOM 1322 N N . ASP A 1 174 ? -21.749 5.952 30.850 1.00 88.62 174 ASP A N 1
ATOM 1323 C CA . ASP A 1 174 ? -23.074 5.328 30.754 1.00 88.62 174 ASP A CA 1
ATOM 1324 C C . ASP A 1 174 ? -23.323 4.328 31.895 1.00 88.62 174 ASP A C 1
ATOM 1326 O O . ASP A 1 174 ? -24.410 4.292 32.486 1.00 88.62 174 ASP A O 1
ATOM 1330 N N . ILE A 1 175 ? -22.319 3.513 32.242 1.00 89.75 175 ILE A N 1
ATOM 1331 C CA . ILE A 1 175 ? -22.411 2.555 33.353 1.00 89.75 175 ILE A CA 1
ATOM 1332 C C . ILE A 1 175 ? -22.519 3.293 34.690 1.00 89.75 175 ILE A C 1
ATOM 1334 O O . ILE A 1 175 ? -23.359 2.930 35.519 1.00 89.75 175 ILE A O 1
ATOM 1338 N N . GLU A 1 176 ? -21.705 4.325 34.917 1.00 91.12 176 GLU A N 1
ATOM 1339 C CA . GLU A 1 176 ? -21.783 5.144 36.127 1.00 91.12 176 GLU A CA 1
ATOM 1340 C C . GLU A 1 176 ? -23.144 5.828 36.262 1.00 91.12 176 GLU A C 1
ATOM 1342 O O . GLU A 1 176 ? -23.735 5.828 37.347 1.00 91.12 176 GLU A O 1
ATOM 1347 N N . GLN A 1 177 ? -23.663 6.398 35.173 1.00 90.19 177 GLN A N 1
ATOM 1348 C CA . GLN A 1 177 ? -24.971 7.038 35.163 1.00 90.19 177 GLN A CA 1
ATOM 1349 C C . GLN A 1 177 ? -26.077 6.025 35.469 1.00 90.19 177 GLN A C 1
ATOM 1351 O O . GLN A 1 177 ? -26.909 6.273 36.341 1.00 90.19 177 GLN A O 1
ATOM 1356 N N . MET A 1 178 ? -26.036 4.844 34.850 1.00 87.44 178 MET A N 1
ATOM 1357 C CA . MET A 1 178 ? -26.994 3.772 35.116 1.00 87.44 178 MET A CA 1
ATOM 1358 C C . MET A 1 178 ? -26.938 3.295 36.574 1.00 87.44 178 MET A C 1
ATOM 1360 O O . MET A 1 178 ? -27.979 3.045 37.181 1.00 87.44 178 MET A O 1
ATOM 1364 N N . GLN A 1 179 ? -25.748 3.202 37.176 1.00 88.94 179 GLN A N 1
ATOM 1365 C CA . GLN A 1 179 ? -25.601 2.867 38.597 1.00 88.94 179 GLN A CA 1
ATOM 1366 C C . GLN A 1 179 ? -26.179 3.950 39.513 1.00 88.94 179 GLN A C 1
ATOM 1368 O O . GLN A 1 179 ? -26.850 3.620 40.496 1.00 88.94 179 GLN A O 1
ATOM 1373 N N . ARG A 1 180 ? -25.964 5.233 39.193 1.00 87.69 180 ARG A N 1
ATOM 1374 C CA . ARG A 1 180 ? -26.572 6.354 39.928 1.00 87.69 180 ARG A CA 1
ATOM 1375 C C . ARG A 1 180 ? -28.095 6.298 39.830 1.00 87.69 180 ARG A C 1
ATOM 1377 O O . ARG A 1 180 ? -28.757 6.357 40.868 1.00 87.69 180 ARG A O 1
ATOM 1384 N N . ASP A 1 181 ? -28.634 6.076 38.635 1.00 86.19 181 ASP A N 1
ATOM 1385 C CA . ASP A 1 181 ? -30.074 5.964 38.404 1.00 86.19 181 ASP A CA 1
ATOM 1386 C C . ASP A 1 181 ? -30.671 4.775 39.169 1.00 86.19 181 ASP A C 1
ATOM 1388 O O . ASP A 1 181 ? -31.664 4.943 39.877 1.00 86.19 181 ASP A O 1
ATOM 1392 N N . LEU A 1 182 ? -30.028 3.603 39.138 1.00 81.75 182 LEU A N 1
ATOM 1393 C CA . LEU A 1 182 ? -30.449 2.430 39.913 1.00 81.75 182 LEU A CA 1
ATOM 1394 C C . LEU A 1 182 ? -30.402 2.679 41.424 1.00 81.75 182 LEU A C 1
ATOM 1396 O O . LEU A 1 182 ? -31.319 2.273 42.133 1.00 81.75 182 LEU A O 1
ATOM 1400 N N . SER A 1 183 ? -29.376 3.370 41.930 1.00 79.94 183 SER A N 1
ATOM 1401 C CA . SER A 1 183 ? -29.285 3.706 43.358 1.00 79.94 183 SER A CA 1
ATOM 1402 C C . SER A 1 183 ? -30.353 4.707 43.820 1.00 79.94 183 SER A C 1
ATOM 1404 O O . SER A 1 183 ? -30.676 4.752 45.006 1.00 79.94 183 SER A O 1
ATOM 1406 N N . SER A 1 184 ? -30.938 5.479 42.895 1.00 76.69 184 SER A N 1
ATOM 1407 C CA . SER A 1 184 ? -32.046 6.399 43.182 1.00 76.69 184 SER A CA 1
ATOM 1408 C C . SER A 1 184 ? -33.410 5.700 43.293 1.00 76.69 184 SER A C 1
ATOM 1410 O O . SER A 1 184 ? -34.347 6.256 43.875 1.00 76.69 184 SER A O 1
ATOM 1412 N N . ILE A 1 185 ? -33.532 4.464 42.791 1.00 75.56 185 ILE A N 1
ATOM 1413 C CA . ILE A 1 185 ? -34.755 3.665 42.890 1.00 75.56 185 ILE A CA 1
ATOM 1414 C C . ILE A 1 185 ? -34.870 3.133 44.323 1.00 75.56 185 ILE A C 1
ATOM 1416 O O . ILE A 1 185 ? -34.306 2.105 44.693 1.00 75.56 185 ILE A O 1
ATOM 1420 N N . THR A 1 186 ? -35.626 3.851 45.153 1.00 73.25 186 THR A N 1
ATOM 1421 C CA . THR A 1 186 ? -36.005 3.373 46.487 1.00 73.25 186 THR A CA 1
ATOM 1422 C C . THR A 1 186 ? -37.098 2.320 46.332 1.00 73.25 186 THR A C 1
ATOM 1424 O O . THR A 1 186 ? -38.150 2.594 45.753 1.00 73.25 186 THR A O 1
ATOM 1427 N N . ASN A 1 187 ? -36.855 1.106 46.831 1.00 77.75 187 ASN A N 1
ATOM 1428 C CA . ASN A 1 187 ? -37.865 0.051 46.808 1.00 77.75 187 ASN A CA 1
ATOM 1429 C C . ASN A 1 187 ? -39.122 0.495 47.581 1.00 77.75 187 ASN A C 1
ATOM 1431 O O . ASN A 1 187 ? -38.989 1.060 48.668 1.00 77.75 187 ASN A O 1
ATOM 1435 N N . PRO A 1 188 ? -40.332 0.230 47.059 1.00 75.88 188 PRO A N 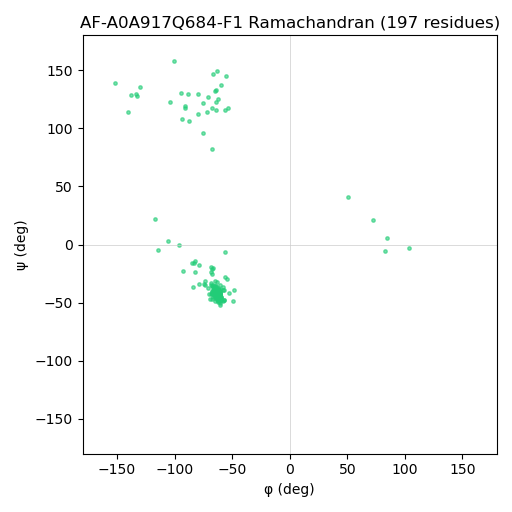1
ATOM 1436 C CA . PRO A 1 188 ? -41.568 0.572 47.750 1.00 75.88 188 PRO A CA 1
ATOM 1437 C C . PRO A 1 188 ? -41.698 -0.192 49.074 1.00 75.88 188 PRO A C 1
ATOM 1439 O O . PRO A 1 188 ? -41.234 -1.331 49.205 1.00 75.88 188 PRO A O 1
ATOM 1442 N N . ASP A 1 189 ? -42.364 0.430 50.049 1.00 75.25 189 ASP A N 1
ATOM 1443 C CA . ASP A 1 189 ? -42.581 -0.149 51.376 1.00 75.25 189 ASP A CA 1
ATOM 1444 C C . ASP A 1 189 ? -43.215 -1.548 51.275 1.00 75.25 189 ASP A C 1
ATOM 1446 O O . ASP A 1 189 ? -44.330 -1.719 50.785 1.00 75.25 189 ASP A O 1
ATOM 1450 N N . GLY A 1 190 ? -42.496 -2.568 51.758 1.00 70.38 190 GLY A N 1
ATOM 1451 C CA . GLY A 1 190 ? -42.941 -3.967 51.755 1.00 70.38 190 GLY A CA 1
ATOM 1452 C C . GLY A 1 190 ? -42.312 -4.869 50.687 1.00 70.38 190 GLY A C 1
ATOM 1453 O O . GLY A 1 190 ? -42.556 -6.076 50.721 1.00 70.38 190 GLY A O 1
ATOM 1454 N N . TYR A 1 191 ? -41.468 -4.344 49.793 1.00 71.75 191 TYR A N 1
ATOM 1455 C CA . TYR A 1 191 ? -40.705 -5.168 48.848 1.00 71.75 191 TYR A CA 1
ATOM 1456 C C . TYR A 1 191 ? -39.754 -6.121 49.598 1.00 71.75 191 TYR A C 1
ATOM 1458 O O . TYR A 1 191 ? -38.972 -5.693 50.445 1.00 71.75 191 TYR A O 1
ATOM 1466 N N . GLY A 1 192 ? -39.842 -7.427 49.323 1.00 74.38 192 GLY A N 1
ATOM 1467 C CA . GLY A 1 192 ? -39.056 -8.458 50.016 1.00 74.38 192 GLY A CA 1
ATOM 1468 C C . GLY A 1 192 ? -39.639 -8.954 51.347 1.00 74.38 192 GLY A C 1
ATOM 1469 O O . GLY A 1 192 ? -39.000 -9.764 52.018 1.00 74.38 192 GLY A O 1
ATOM 1470 N N . LYS A 1 193 ? -40.849 -8.526 51.744 1.00 78.94 193 LYS A N 1
ATOM 1471 C CA . LYS A 1 193 ? -41.555 -9.183 52.853 1.00 78.94 193 LYS A CA 1
ATOM 1472 C C . LYS A 1 193 ? -42.045 -10.558 52.404 1.00 78.94 193 LYS A C 1
ATOM 1474 O O . LYS A 1 193 ? -42.932 -10.661 51.561 1.00 78.94 193 LYS A O 1
ATOM 1479 N N . ASN A 1 194 ? -41.489 -11.604 53.008 1.00 76.31 194 ASN A N 1
ATOM 1480 C CA . ASN A 1 194 ? -42.039 -12.949 52.910 1.00 76.31 194 ASN A CA 1
ATOM 1481 C C . ASN A 1 194 ? -43.425 -12.948 53.560 1.00 76.31 194 ASN A C 1
ATOM 1483 O O . ASN A 1 194 ? -43.561 -12.669 54.751 1.00 76.31 194 ASN A O 1
ATOM 1487 N N . ILE A 1 195 ? -44.452 -13.205 52.756 1.00 76.88 195 ILE A N 1
ATOM 1488 C CA . ILE A 1 195 ? -45.814 -13.396 53.241 1.00 76.88 195 ILE A CA 1
ATOM 1489 C C . ILE A 1 195 ? -45.925 -14.879 53.585 1.00 76.88 195 ILE A C 1
ATOM 1491 O O . ILE A 1 195 ? -45.957 -15.714 52.682 1.00 76.88 195 ILE A O 1
ATOM 1495 N N . ASP A 1 196 ? -45.937 -15.207 54.876 1.00 77.19 196 ASP A N 1
ATOM 1496 C CA . ASP A 1 196 ? -46.234 -16.569 55.321 1.00 77.19 196 ASP A CA 1
ATOM 1497 C C . ASP A 1 196 ? -47.702 -16.873 55.001 1.00 77.19 196 ASP A C 1
ATOM 1499 O O . ASP A 1 196 ? -48.616 -16.187 55.471 1.00 77.19 196 ASP A O 1
ATOM 1503 N N . LEU A 1 197 ? -47.929 -17.870 54.148 1.00 72.94 197 LEU A N 1
ATOM 1504 C CA . LEU A 1 197 ? -49.269 -18.336 53.810 1.00 72.94 197 LEU A CA 1
ATOM 1505 C C . LEU A 1 197 ? -49.767 -19.260 54.934 1.00 72.94 197 LEU A C 1
ATOM 1507 O O . LEU A 1 197 ? -49.041 -20.184 55.307 1.00 72.94 197 LEU A O 1
ATOM 1511 N N . PRO A 1 198 ? -50.981 -19.046 55.475 1.00 71.69 198 PRO A N 1
ATOM 1512 C CA . PRO A 1 198 ? -51.516 -19.890 56.537 1.00 71.69 198 PRO A CA 1
ATOM 1513 C C . PRO A 1 198 ? -51.729 -21.327 56.038 1.00 71.69 198 PRO A C 1
ATOM 1515 O O . PRO A 1 198 ? -52.278 -21.532 54.952 1.00 71.69 198 PRO A O 1
ATOM 1518 N N . HIS A 1 199 ? -51.262 -22.291 56.837 1.00 62.88 199 HIS A N 1
ATOM 1519 C CA . HIS A 1 199 ? -51.450 -23.732 56.642 1.00 62.88 199 HIS A CA 1
ATOM 1520 C C . HIS A 1 199 ? -52.893 -24.174 56.897 1.00 62.88 199 HIS A C 1
ATOM 1522 O O . HIS A 1 199 ? -53.511 -23.645 57.850 1.00 62.88 199 HIS A O 1
#

Radius of gyration: 31.16 Å; Cα contacts (8 Å, |Δi|>4): 109; chains: 1; bounding box: 90×40×91 Å

Sequence (199 aa):
MIRALRIGRHVMFAGFGAALAWWLTPASFISQVSAELIGFFGFLMAAVLPAMMLTATSIRGIGISSARVNVLYDALREQMLFLSGLFFIAFLAALIVIGFKPFSSCPDLGSCKTIVIFSVHGVTLTTQIINSVLVA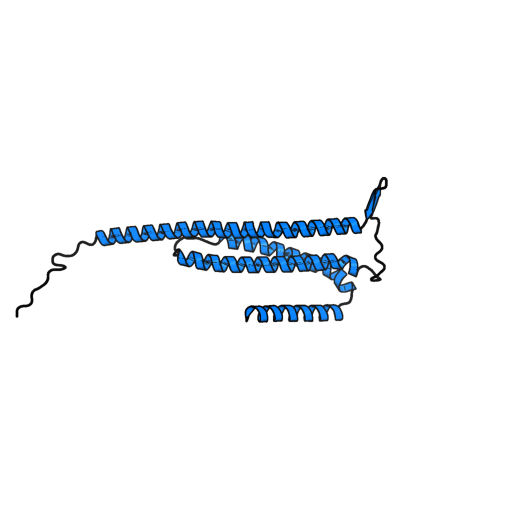LVFLLISQFTNVLRGILGLLDLNAQAARNEAEREEEEDIEQMQRDLSSITNPDGYGKNIDLPH

Nearest PDB structures (foldseek):
  8ek4-assembly1_A  TM=5.217E-01  e=1.045E+00  synthetic construct
  7xge-assembly3_E  TM=3.483E-01  e=4.020E+00  synthetic construct
  3zx6-assembly1_B  TM=3.044E-01  e=3.036E+00  Archaeoglobus fulgidus DSM 4304
  5xg2-assembly1_A  TM=2.007E-01  e=7.452E+00  Pyrococcus yayanosii CH1

pLDDT: mean 80.78, std 10.62, range [49.19, 94.12]

Foldseek 3Di:
DVVVVVVVVVVVVVVVVVVVCVVPDDLVVLLVCLVVLLVVLVVLLVVLVVVLLCLLQVQAQPPDALVVLVVSLVVSVVVLVVSLVVNVVSLVVNVVSVVCNLVSPDPDNPPPDWDFPDDDPRDTDTPVNVVVVVVVVSVVVVVVSVVVSVVSNVSSVVNSVVSSVVNVVVVVVVVVVVVVVVVPDDDPPPVPDDDDDDD

Secondary structure (DSSP, 8-state):
-HHHHHHHHHHHHHHHHHHHHHHHS-HHHHHHHHHHHHHHHHHHHHHHHHHHHHHHT----TTS-HHHHHHHHHHHHHHHHHHHHHHHHHHHHHHHHHHHHHHHT-SSTT--PPPEEEEETTEEEEHHHHHHHHHHHHHHHHHHHHHHHHHHHHHHHHHHHHHHHHHHHHHHHHHHHHHHHHHH-PPPTTTT---PPP-